Protein AF-A0A853GFH5-F1 (afdb_monomer)

Structure (mmCIF, N/CA/C/O backbone):
data_AF-A0A853GFH5-F1
#
_entry.id   AF-A0A853GFH5-F1
#
loop_
_atom_site.group_PDB
_atom_site.id
_atom_site.type_symbol
_atom_site.label_atom_id
_atom_site.label_alt_id
_atom_site.label_comp_id
_atom_site.label_asym_id
_atom_site.label_entity_id
_atom_site.label_seq_id
_atom_site.pdbx_PDB_ins_code
_atom_site.Cartn_x
_atom_site.Cartn_y
_atom_site.Cartn_z
_atom_site.occupancy
_atom_site.B_iso_or_equiv
_atom_site.auth_seq_id
_atom_site.auth_comp_id
_atom_site.auth_asym_id
_atom_site.auth_atom_id
_atom_site.pdbx_PDB_model_num
ATOM 1 N N . MET A 1 1 ? 2.259 -3.106 -53.442 1.00 49.41 1 MET A N 1
ATOM 2 C CA . MET A 1 1 ? 2.069 -2.323 -52.196 1.00 49.41 1 MET A CA 1
ATOM 3 C C . MET A 1 1 ? 0.597 -1.982 -51.933 1.00 49.41 1 MET A C 1
ATOM 5 O O . MET A 1 1 ? 0.156 -2.094 -50.799 1.00 49.41 1 MET A O 1
ATOM 9 N N . THR A 1 2 ? -0.195 -1.662 -52.960 1.00 45.91 2 THR A N 1
ATOM 10 C CA . THR A 1 2 ? -1.647 -1.387 -52.879 1.00 45.91 2 THR A CA 1
ATOM 11 C C . THR A 1 2 ? -2.514 -2.586 -52.459 1.00 45.91 2 THR A C 1
ATOM 13 O O . THR A 1 2 ? -3.518 -2.410 -51.777 1.00 45.91 2 THR A O 1
ATOM 16 N N . THR A 1 3 ? -2.104 -3.816 -52.772 1.00 51.03 3 THR A N 1
ATOM 17 C CA . THR A 1 3 ? -2.823 -5.058 -52.416 1.00 51.03 3 THR A CA 1
ATOM 18 C C . THR A 1 3 ? -2.771 -5.416 -50.923 1.00 51.03 3 THR A C 1
ATOM 20 O O . THR A 1 3 ? -3.724 -5.984 -50.387 1.00 51.03 3 THR A O 1
ATOM 23 N N . TYR A 1 4 ? -1.701 -5.034 -50.221 1.00 54.88 4 TYR A N 1
ATOM 24 C CA . TYR A 1 4 ? -1.558 -5.270 -48.778 1.00 54.88 4 TYR A CA 1
ATOM 25 C C . TYR A 1 4 ? -2.447 -4.330 -47.956 1.00 54.88 4 TYR A C 1
ATOM 27 O O . TYR A 1 4 ? -3.103 -4.768 -47.015 1.00 54.88 4 TYR A O 1
ATOM 35 N N . ILE A 1 5 ? -2.550 -3.064 -48.369 1.00 58.81 5 ILE A N 1
ATOM 36 C CA . ILE A 1 5 ? -3.407 -2.054 -47.727 1.00 58.81 5 ILE A CA 1
ATOM 37 C C . ILE A 1 5 ? -4.889 -2.439 -47.859 1.00 58.81 5 ILE A C 1
ATOM 39 O O . ILE A 1 5 ? -5.655 -2.314 -46.905 1.00 58.81 5 ILE A O 1
ATOM 43 N N . PHE A 1 6 ? -5.278 -2.990 -49.010 1.00 56.19 6 PHE A N 1
ATOM 44 C CA . PHE A 1 6 ? -6.647 -3.446 -49.258 1.00 56.19 6 PHE A CA 1
ATOM 45 C C . PHE A 1 6 ? -7.033 -4.657 -48.390 1.00 56.19 6 PHE A C 1
ATOM 47 O O . PHE A 1 6 ? -8.139 -4.719 -47.855 1.00 56.19 6 PHE A O 1
ATOM 54 N N . SER A 1 7 ? -6.093 -5.581 -48.165 1.00 57.25 7 SER A N 1
ATOM 55 C CA . SER A 1 7 ? -6.306 -6.760 -47.311 1.00 57.25 7 SER A CA 1
ATOM 56 C C . SER A 1 7 ? -6.474 -6.388 -45.831 1.00 57.25 7 SER A C 1
ATOM 58 O O . SER A 1 7 ? -7.276 -6.997 -45.124 1.00 57.25 7 SER A O 1
ATOM 60 N N . ILE A 1 8 ? -5.777 -5.344 -45.371 1.00 58.03 8 ILE A N 1
ATOM 61 C CA . ILE A 1 8 ? -5.898 -4.815 -44.004 1.00 58.03 8 ILE A CA 1
ATOM 62 C C . ILE A 1 8 ? -7.260 -4.141 -43.801 1.00 58.03 8 ILE A C 1
ATOM 64 O O . ILE A 1 8 ? -7.914 -4.382 -42.789 1.00 58.03 8 ILE A O 1
ATOM 68 N N . PHE A 1 9 ? -7.737 -3.364 -44.778 1.00 68.12 9 PHE A N 1
ATOM 69 C CA . PHE A 1 9 ? -9.064 -2.740 -44.715 1.00 68.12 9 PHE A CA 1
ATOM 70 C C . PHE A 1 9 ? -10.198 -3.771 -44.683 1.00 68.12 9 PHE A C 1
ATOM 72 O O . PHE A 1 9 ? -11.128 -3.632 -43.890 1.00 68.12 9 PHE A O 1
ATOM 79 N N . ILE A 1 10 ? -10.100 -4.836 -45.486 1.00 64.81 10 ILE A N 1
ATOM 80 C CA . ILE A 1 10 ? -11.084 -5.928 -45.495 1.00 64.81 10 ILE A CA 1
ATOM 81 C C . ILE A 1 10 ? -11.089 -6.666 -44.153 1.00 64.81 10 ILE A C 1
ATOM 83 O O . ILE A 1 10 ? -12.155 -6.968 -43.623 1.00 64.81 10 ILE A O 1
ATOM 87 N N . PHE A 1 11 ? -9.921 -6.908 -43.557 1.00 65.12 11 PHE A N 1
ATOM 88 C CA . PHE A 1 11 ? -9.848 -7.587 -42.266 1.00 65.12 11 PHE A CA 1
ATOM 89 C C . PHE A 1 11 ? -10.390 -6.728 -41.113 1.00 65.12 11 PHE A C 1
ATOM 91 O O . PHE A 1 11 ? -11.098 -7.245 -40.251 1.00 65.12 11 PHE A O 1
ATOM 98 N N . VAL A 1 12 ? -10.124 -5.416 -41.118 1.00 64.31 12 VAL A N 1
ATOM 99 C CA . VAL A 1 12 ? -10.692 -4.457 -40.150 1.00 64.31 12 VAL A CA 1
ATOM 100 C C . VAL A 1 12 ? -12.212 -4.345 -40.306 1.00 64.31 12 VAL A C 1
ATOM 102 O O . VAL A 1 12 ? -12.938 -4.252 -39.318 1.00 64.31 12 VAL A O 1
ATOM 105 N N . PHE A 1 13 ? -12.717 -4.416 -41.536 1.00 71.94 13 PHE A N 1
ATOM 106 C CA . PHE A 1 13 ? -14.152 -4.416 -41.804 1.00 71.94 13 PHE A CA 1
ATOM 107 C C . PHE A 1 13 ? -14.825 -5.714 -41.330 1.00 71.94 13 PHE A C 1
ATOM 109 O O . PHE A 1 13 ? -15.877 -5.667 -40.697 1.00 71.94 13 PHE A O 1
ATOM 116 N N . ILE A 1 14 ? -14.192 -6.871 -41.553 1.00 66.81 14 ILE A N 1
ATOM 117 C CA . ILE A 1 14 ? -14.696 -8.184 -41.119 1.00 66.81 14 ILE A CA 1
ATOM 118 C C . ILE A 1 14 ? -14.651 -8.326 -39.592 1.00 66.81 14 ILE A C 1
ATOM 120 O O . ILE A 1 14 ? -15.606 -8.838 -39.008 1.00 66.81 14 ILE A O 1
ATOM 124 N N . SER A 1 15 ? -13.595 -7.845 -38.927 1.00 59.31 15 SER A N 1
ATOM 125 C CA . SER A 1 15 ? -13.495 -7.874 -37.462 1.00 59.31 15 SER A CA 1
ATOM 126 C C . SER A 1 15 ? -14.507 -6.933 -36.799 1.00 59.31 15 SER A C 1
ATOM 128 O O . SER A 1 15 ? -15.138 -7.320 -35.815 1.00 59.31 15 SER A O 1
ATOM 130 N N . SER A 1 16 ? -14.748 -5.756 -37.390 1.00 64.69 16 SER A N 1
ATOM 131 C CA . SER A 1 16 ? -15.793 -4.808 -36.976 1.00 64.69 16 SER A CA 1
ATOM 132 C C . SER A 1 16 ? -17.215 -5.359 -37.198 1.00 64.69 16 SER A C 1
ATOM 134 O O . SER A 1 16 ? -18.081 -5.249 -36.330 1.00 64.69 16 SER A O 1
ATOM 136 N N . TRP A 1 17 ? -17.453 -6.055 -38.314 1.00 64.38 17 TRP A N 1
ATOM 137 C CA . TRP A 1 17 ? -18.742 -6.689 -38.619 1.00 64.38 17 TRP A CA 1
ATOM 138 C C . TRP A 1 17 ? -19.038 -7.905 -37.720 1.00 64.38 17 TRP A C 1
ATOM 140 O O . TRP A 1 17 ? -20.162 -8.069 -37.241 1.00 64.38 17 TRP A O 1
ATOM 150 N N . LEU A 1 18 ? -18.023 -8.721 -37.405 1.00 63.09 18 LEU A N 1
ATOM 151 C CA . LEU A 1 18 ? -18.119 -9.817 -36.429 1.00 63.09 18 LEU A CA 1
ATOM 152 C C . LEU A 1 18 ? -18.399 -9.302 -35.010 1.00 63.09 18 LEU A C 1
ATOM 154 O O . LEU A 1 18 ? -19.243 -9.869 -34.313 1.00 63.09 18 LEU A O 1
ATOM 158 N N . LEU A 1 19 ? -17.755 -8.199 -34.612 1.00 60.03 19 LEU A N 1
ATOM 159 C CA . LEU A 1 19 ? -18.039 -7.465 -33.371 1.00 60.03 19 LEU A CA 1
ATOM 160 C C . LEU A 1 19 ? -19.519 -7.064 -33.278 1.00 60.03 19 LEU A C 1
ATOM 162 O O . LEU A 1 19 ? -20.151 -7.246 -32.238 1.00 60.03 19 LEU A O 1
ATOM 166 N N . GLN A 1 20 ? -20.095 -6.584 -34.380 1.00 60.88 20 GLN A N 1
ATOM 167 C CA . GLN A 1 20 ? -21.481 -6.124 -34.433 1.00 60.88 20 GLN A CA 1
ATOM 168 C C . GLN A 1 20 ? -22.499 -7.284 -34.470 1.00 60.88 20 GLN A C 1
ATOM 170 O O . GLN A 1 20 ? -23.581 -7.175 -33.892 1.00 60.88 20 GLN A O 1
ATOM 175 N N . HIS A 1 21 ? -22.152 -8.427 -35.077 1.00 55.16 21 HIS A N 1
ATOM 176 C CA . HIS A 1 21 ? -23.036 -9.596 -35.177 1.00 55.16 21 HIS A CA 1
ATOM 177 C C . HIS A 1 21 ? -23.108 -10.426 -33.879 1.00 55.16 21 HIS A C 1
ATOM 179 O O . HIS A 1 21 ? -24.174 -10.943 -33.532 1.00 55.16 21 HIS A O 1
ATOM 185 N N . TYR A 1 22 ? -22.017 -10.512 -33.106 1.00 51.94 22 TYR A N 1
ATOM 186 C CA . TYR A 1 22 ? -22.012 -11.240 -31.827 1.00 51.94 22 TYR A CA 1
ATOM 187 C C . TYR A 1 22 ? -22.690 -10.474 -30.677 1.00 51.94 22 TYR A C 1
ATOM 189 O O . TYR A 1 22 ? -23.244 -11.103 -29.771 1.00 51.94 22 TYR A O 1
ATOM 197 N N . LEU A 1 23 ? -22.769 -9.139 -30.754 1.00 53.50 23 LEU A N 1
ATOM 198 C CA . LEU A 1 23 ? -23.562 -8.320 -29.825 1.00 53.50 23 LEU A CA 1
ATOM 199 C C . LEU A 1 23 ? -25.083 -8.566 -29.961 1.00 53.50 23 LEU A C 1
ATOM 201 O O . LEU A 1 23 ? -25.821 -8.400 -28.991 1.00 53.50 23 LEU A O 1
ATOM 205 N N . GLY A 1 24 ? -25.561 -9.040 -31.120 1.00 50.03 24 GLY A N 1
ATOM 206 C CA . GLY A 1 24 ? -26.990 -9.270 -31.384 1.00 50.03 24 GLY A CA 1
ATOM 207 C C . GLY A 1 24 ? -27.584 -10.557 -30.791 1.00 50.03 24 GLY A C 1
ATOM 208 O O . GLY A 1 24 ? -28.793 -10.621 -30.557 1.00 50.03 24 GLY A O 1
ATOM 209 N N . LYS A 1 25 ? -26.770 -11.587 -30.509 1.00 47.25 25 LYS A N 1
ATOM 210 C CA . LYS A 1 25 ? -27.259 -12.872 -29.958 1.00 47.25 25 LYS A CA 1
ATOM 211 C C . LYS A 1 25 ? -27.268 -12.940 -28.427 1.00 47.25 25 LYS A C 1
ATOM 213 O O . LYS A 1 25 ? -28.073 -13.686 -27.879 1.00 47.25 25 LYS A O 1
ATOM 218 N N . SER A 1 26 ? -26.471 -12.119 -27.737 1.00 40.53 26 SER A N 1
ATOM 219 C CA . SER A 1 26 ? -26.432 -12.088 -26.261 1.00 40.53 26 SER A CA 1
ATOM 220 C C . SER A 1 26 ? -27.583 -11.289 -25.620 1.00 40.53 26 SER A C 1
ATOM 222 O O . SER A 1 26 ? -27.834 -11.396 -24.424 1.00 40.53 26 SER A O 1
ATOM 224 N N . TYR A 1 27 ? -28.342 -10.522 -26.412 1.00 44.03 27 TYR A N 1
ATOM 225 C CA . TYR A 1 27 ? -29.423 -9.667 -25.904 1.00 44.03 27 TYR A CA 1
ATOM 226 C C . TYR A 1 27 ? -30.721 -10.437 -25.580 1.00 44.03 27 TYR A C 1
ATOM 228 O O . TYR A 1 27 ? -31.463 -10.055 -24.679 1.00 44.03 27 TYR A O 1
ATOM 236 N N . ARG A 1 28 ? -30.999 -11.564 -26.259 1.00 44.44 28 ARG A N 1
ATOM 237 C CA . ARG A 1 28 ? -32.278 -12.298 -26.102 1.00 44.44 28 ARG A CA 1
ATOM 238 C C . ARG A 1 28 ? -32.307 -13.306 -24.949 1.00 44.44 28 ARG A C 1
ATOM 240 O O . ARG A 1 28 ? -33.390 -13.677 -24.515 1.00 44.44 28 ARG A O 1
ATOM 247 N N . GLN A 1 29 ? -31.154 -13.718 -24.418 1.00 48.41 29 GLN A N 1
ATOM 248 C CA . GLN A 1 29 ? -31.082 -14.605 -23.242 1.00 48.41 29 GLN A CA 1
ATOM 249 C C . GLN A 1 29 ? -31.004 -13.843 -21.904 1.00 48.41 29 GLN A C 1
ATOM 251 O O . GLN A 1 29 ? -31.252 -14.430 -20.853 1.00 48.41 29 GLN A O 1
ATOM 256 N N . TYR A 1 30 ? -30.732 -12.532 -21.931 1.00 45.06 30 TYR A N 1
ATOM 257 C CA . TYR A 1 30 ? -30.667 -11.679 -20.737 1.00 45.06 30 TYR A CA 1
ATOM 258 C C . TYR A 1 30 ? -32.059 -11.328 -20.176 1.00 45.06 30 TYR A C 1
ATOM 260 O O . TYR A 1 30 ? -32.247 -11.261 -18.963 1.00 45.06 30 TYR A O 1
ATOM 268 N N . GLN A 1 31 ? -33.069 -11.190 -21.043 1.00 45.25 31 GLN A N 1
ATOM 269 C CA . GLN A 1 31 ? -34.418 -10.766 -20.641 1.00 45.25 31 GLN A CA 1
ATOM 270 C C . GLN A 1 31 ? -35.188 -11.791 -19.786 1.00 45.25 31 GLN A C 1
ATOM 272 O O . GLN A 1 31 ? -36.129 -11.409 -19.101 1.00 45.25 31 GLN A O 1
ATOM 277 N N . GLN A 1 32 ? -34.798 -13.071 -19.789 1.00 44.78 32 GLN A N 1
ATOM 278 C CA . GLN A 1 32 ? -35.530 -14.130 -19.073 1.00 44.78 32 GLN A CA 1
ATOM 279 C C . GLN A 1 32 ? -34.927 -14.510 -17.709 1.00 44.78 32 GLN A C 1
ATOM 281 O O . GLN A 1 32 ? -35.594 -15.174 -16.923 1.00 44.78 32 GLN A O 1
ATOM 286 N N . ARG A 1 33 ? -33.696 -14.079 -17.390 1.00 43.09 33 ARG A N 1
ATOM 287 C CA . ARG A 1 33 ? -33.044 -14.350 -16.086 1.00 43.09 33 ARG A CA 1
ATOM 288 C C . ARG A 1 33 ? -32.992 -13.144 -15.144 1.00 43.09 33 ARG A C 1
ATOM 290 O O . ARG A 1 33 ? -32.726 -13.314 -13.960 1.00 43.09 33 ARG A O 1
ATOM 297 N N . PHE A 1 34 ? -33.262 -11.939 -15.645 1.00 43.81 34 PHE A N 1
ATOM 298 C CA . PHE A 1 34 ? -33.155 -10.699 -14.870 1.00 43.81 34 PHE A CA 1
ATOM 299 C C . PHE A 1 34 ? -34.364 -10.431 -13.948 1.00 43.81 34 PHE A C 1
ATOM 301 O O . PHE A 1 34 ? -34.276 -9.621 -13.031 1.00 43.81 34 PHE A O 1
ATOM 308 N N . THR A 1 35 ? -35.486 -11.136 -14.128 1.00 49.53 35 THR A N 1
ATOM 309 C CA . THR A 1 35 ? -36.764 -10.830 -13.452 1.00 49.53 35 THR A CA 1
ATOM 310 C C . THR A 1 35 ? -37.024 -11.565 -12.132 1.00 49.53 35 THR A C 1
ATOM 312 O O . THR A 1 35 ? -38.126 -11.456 -11.603 1.00 49.53 35 THR A O 1
ATOM 315 N N . GLN A 1 36 ? -36.050 -12.282 -11.556 1.00 44.59 36 GLN A N 1
ATOM 316 C CA . GLN A 1 36 ? -36.228 -12.937 -10.241 1.00 44.59 36 GLN A CA 1
ATOM 317 C C . GLN A 1 36 ? -35.083 -12.736 -9.230 1.00 44.59 36 GLN A C 1
ATOM 319 O O . GLN A 1 36 ? -35.206 -13.184 -8.096 1.00 44.59 36 GLN A O 1
ATOM 324 N N . ALA A 1 37 ? -34.010 -12.012 -9.574 1.00 44.78 37 ALA A N 1
ATOM 325 C CA . ALA A 1 37 ? -32.876 -11.767 -8.663 1.00 44.78 37 ALA A CA 1
ATOM 326 C C . ALA A 1 37 ? -32.622 -10.275 -8.344 1.00 44.78 37 ALA A C 1
ATOM 328 O O . ALA A 1 37 ? -31.632 -9.937 -7.700 1.00 44.78 37 ALA A O 1
ATOM 329 N N . ALA A 1 38 ? -33.498 -9.371 -8.794 1.00 44.22 38 ALA A N 1
ATOM 330 C CA . ALA A 1 38 ? -33.237 -7.929 -8.844 1.00 44.22 38 ALA A CA 1
ATOM 331 C C . ALA A 1 38 ? -33.911 -7.093 -7.732 1.00 44.22 38 ALA A C 1
ATOM 333 O O . ALA A 1 38 ? -34.312 -5.963 -7.999 1.00 44.22 38 ALA A O 1
ATOM 334 N N . THR A 1 39 ? -34.052 -7.596 -6.497 1.00 46.91 39 THR A N 1
ATOM 335 C CA . THR A 1 39 ? -34.773 -6.838 -5.445 1.00 46.91 39 THR A CA 1
ATOM 336 C C . THR A 1 39 ? -34.128 -6.703 -4.064 1.00 46.91 39 THR A C 1
ATOM 338 O O . THR A 1 39 ? -34.782 -6.132 -3.198 1.00 46.91 39 THR A O 1
ATOM 341 N N . SER A 1 40 ? -32.867 -7.087 -3.803 1.00 44.62 40 SER A N 1
ATOM 342 C CA . SER A 1 40 ? -32.340 -6.845 -2.436 1.00 44.62 40 SER A CA 1
ATOM 343 C C . SER A 1 40 ? -30.882 -6.443 -2.221 1.00 44.62 40 SER A C 1
ATOM 345 O O . SER A 1 40 ? -30.571 -6.074 -1.095 1.00 44.62 40 SER A O 1
ATOM 347 N N . HIS A 1 41 ? -29.996 -6.372 -3.222 1.00 43.31 41 HIS A N 1
ATOM 348 C CA . HIS A 1 41 ? -28.617 -5.896 -2.979 1.00 43.31 41 HIS A CA 1
ATOM 349 C C . HIS A 1 41 ? -28.012 -5.105 -4.151 1.00 43.31 41 HIS A C 1
ATOM 351 O O . HIS A 1 41 ? -26.978 -5.461 -4.705 1.00 43.31 41 HIS A O 1
ATOM 357 N N . LEU A 1 42 ? -28.650 -3.991 -4.519 1.00 48.66 42 LEU A N 1
ATOM 358 C CA . LEU A 1 42 ? -28.166 -3.053 -5.544 1.00 48.66 42 LEU A CA 1
ATOM 359 C C . LEU A 1 42 ? -27.603 -1.770 -4.923 1.00 48.66 42 LEU A C 1
ATOM 361 O O . LEU A 1 42 ? -28.086 -0.668 -5.167 1.00 48.66 42 LEU A O 1
ATOM 365 N N . GLY A 1 43 ? -26.568 -1.906 -4.099 1.00 47.81 43 GLY A N 1
ATOM 366 C CA . GLY A 1 43 ? -26.016 -0.738 -3.425 1.00 47.81 43 GLY A CA 1
ATOM 367 C C . GLY A 1 43 ? -24.658 -0.939 -2.790 1.00 47.81 43 GLY A C 1
ATO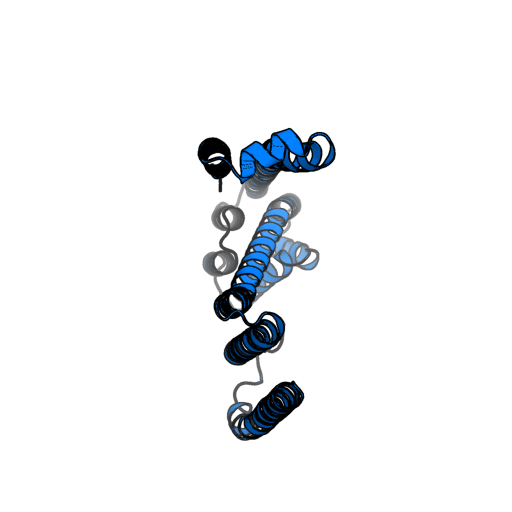M 368 O O . GLY A 1 43 ? -24.507 -0.522 -1.654 1.00 47.81 43 GLY A O 1
ATOM 369 N N . GLU A 1 44 ? -23.703 -1.573 -3.481 1.00 43.38 44 GLU A N 1
ATOM 370 C CA . GLU A 1 44 ? -22.267 -1.376 -3.231 1.00 43.38 44 GLU A CA 1
ATOM 371 C C . GLU A 1 44 ? -21.396 -2.121 -4.256 1.00 43.38 44 GLU A C 1
ATOM 37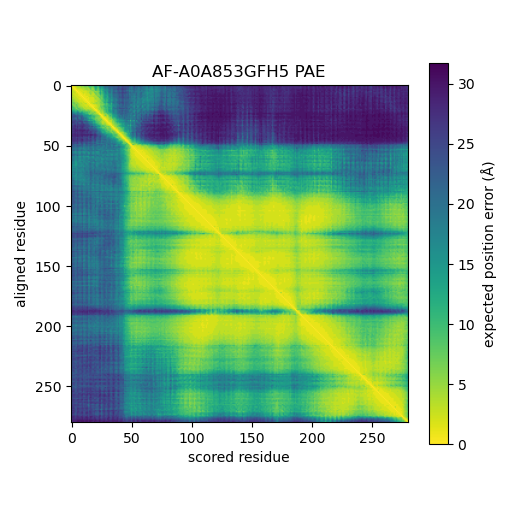3 O O . GLU A 1 44 ? -21.537 -3.321 -4.446 1.00 43.38 44 GLU A O 1
ATOM 378 N N . PHE A 1 45 ? -20.470 -1.381 -4.876 1.00 44.53 45 PHE A N 1
ATOM 379 C CA . PHE A 1 45 ? -19.452 -1.797 -5.859 1.00 44.53 45 PHE A CA 1
ATOM 380 C C . PHE A 1 45 ? -19.856 -1.920 -7.343 1.00 44.53 45 PHE A C 1
ATOM 382 O O . PHE A 1 45 ? -20.081 -2.987 -7.898 1.00 44.53 45 PHE A O 1
ATOM 389 N N . PHE A 1 46 ? -19.848 -0.749 -7.994 1.00 46.72 46 PHE A N 1
ATOM 390 C CA . PHE A 1 46 ? -19.032 -0.393 -9.170 1.00 46.72 46 PHE A CA 1
ATOM 391 C C . PHE A 1 46 ? -18.402 -1.546 -9.992 1.00 46.72 46 PHE A C 1
ATOM 393 O O . PHE A 1 46 ? -17.483 -2.211 -9.523 1.00 46.72 46 PHE A O 1
ATOM 400 N N . LEU A 1 47 ? -18.798 -1.606 -11.276 1.00 39.31 47 LEU A N 1
ATOM 401 C CA . LEU A 1 47 ? -18.396 -2.512 -12.373 1.00 39.31 47 LEU A CA 1
ATOM 402 C C . LEU A 1 47 ? -19.117 -3.873 -12.420 1.00 39.31 47 LEU A C 1
ATOM 404 O O . LEU A 1 47 ? -18.511 -4.922 -12.237 1.00 39.31 47 LEU A O 1
ATOM 408 N N . PHE A 1 48 ? -20.376 -3.865 -12.874 1.00 45.28 48 PHE A N 1
ATOM 409 C CA . PHE A 1 48 ? -20.991 -5.012 -13.565 1.00 45.28 48 PHE A CA 1
ATOM 410 C C . PHE A 1 48 ? -20.383 -5.224 -14.967 1.00 45.28 48 PHE A C 1
ATOM 412 O O . PHE A 1 48 ? -21.105 -5.427 -15.941 1.00 45.28 48 PHE A O 1
ATOM 419 N N . LEU A 1 49 ? -19.060 -5.138 -15.111 1.00 47.28 49 LEU A N 1
ATOM 420 C CA . LEU A 1 49 ? -18.431 -5.738 -16.278 1.00 47.28 49 LEU A CA 1
ATOM 421 C C . LEU A 1 49 ? -18.236 -7.201 -15.920 1.00 47.28 49 LEU A C 1
ATOM 423 O O . LEU A 1 49 ? -17.345 -7.545 -15.145 1.00 47.28 49 LEU A O 1
ATOM 427 N N . ASP A 1 50 ? -19.131 -8.031 -16.443 1.00 54.09 50 ASP A N 1
ATOM 428 C CA . ASP A 1 50 ? -19.044 -9.482 -16.375 1.00 54.09 50 ASP A CA 1
ATOM 429 C C . ASP A 1 50 ? -17.572 -9.891 -16.616 1.00 54.09 50 ASP A C 1
ATOM 431 O O . ASP A 1 50 ? -16.990 -9.454 -17.618 1.00 54.09 50 ASP A O 1
ATOM 435 N N . PRO A 1 51 ? -16.905 -10.645 -15.721 1.00 56.75 51 PRO A N 1
ATOM 436 C CA . PRO A 1 51 ? -15.497 -11.018 -15.889 1.00 56.75 51 PRO A CA 1
ATOM 437 C C . PRO A 1 51 ? -15.210 -11.640 -17.262 1.00 56.75 51 PRO A C 1
ATOM 439 O O . PRO A 1 51 ? -14.123 -11.464 -17.815 1.00 56.75 51 PRO A O 1
ATOM 442 N N . ALA A 1 52 ? -16.220 -12.292 -17.847 1.00 62.06 52 ALA A N 1
ATOM 443 C CA . ALA A 1 52 ? -16.208 -12.781 -19.217 1.00 62.06 52 ALA A CA 1
ATOM 444 C C . ALA A 1 52 ? -16.091 -11.656 -20.266 1.00 62.06 52 ALA A C 1
ATOM 446 O O . ALA A 1 52 ? -15.305 -11.785 -21.198 1.00 62.06 52 ALA A O 1
ATOM 447 N N . GLN A 1 53 ? -16.808 -10.537 -20.112 1.00 66.94 53 GLN A N 1
ATOM 448 C CA . GLN A 1 53 ? -16.734 -9.377 -21.012 1.00 66.94 53 GLN A CA 1
ATOM 449 C C . GLN A 1 53 ? -15.382 -8.664 -20.924 1.00 66.94 53 GLN A C 1
ATOM 451 O O . GLN A 1 53 ? -14.829 -8.287 -21.954 1.00 66.94 53 GLN A O 1
ATOM 456 N N . LEU A 1 54 ? -14.809 -8.527 -19.722 1.00 67.81 54 LEU A N 1
ATOM 457 C CA . LEU A 1 54 ? -13.458 -7.974 -19.549 1.00 67.81 54 LEU A CA 1
ATOM 458 C C . LEU A 1 54 ? -12.390 -8.871 -20.170 1.00 67.81 54 LEU A C 1
ATOM 460 O O . LEU A 1 54 ? -11.458 -8.378 -20.807 1.00 67.81 54 LEU A O 1
ATOM 464 N N . TRP A 1 55 ? -12.527 -10.186 -20.004 1.00 68.50 55 TRP A N 1
ATOM 465 C CA . TRP A 1 55 ? -11.612 -11.146 -20.608 1.00 68.50 55 TRP A CA 1
ATOM 466 C C . TRP A 1 55 ? -11.707 -11.120 -22.135 1.00 68.50 55 TRP A C 1
ATOM 468 O O . TRP A 1 55 ? -10.685 -11.041 -22.812 1.00 68.50 55 TRP A O 1
ATOM 478 N N . LEU A 1 56 ? -12.924 -11.089 -22.679 1.00 74.75 56 LEU A N 1
ATOM 479 C CA . LEU A 1 56 ? -13.167 -11.055 -24.119 1.00 74.75 56 LEU A CA 1
ATOM 480 C C . LEU A 1 56 ? -12.687 -9.732 -24.739 1.00 74.75 56 LEU A C 1
ATOM 482 O O . LEU A 1 56 ? -12.016 -9.751 -25.769 1.00 74.75 56 LEU A O 1
ATOM 486 N N . ALA A 1 57 ? -12.915 -8.596 -24.073 1.00 74.56 57 ALA A N 1
ATOM 487 C CA . ALA A 1 57 ? -12.360 -7.304 -24.475 1.00 74.56 57 ALA A CA 1
ATOM 488 C C . ALA A 1 57 ? -10.821 -7.300 -24.461 1.00 74.56 57 ALA A C 1
ATOM 490 O O . ALA A 1 57 ? -10.200 -6.776 -25.384 1.00 74.56 57 ALA A O 1
ATOM 491 N N . ASN A 1 58 ? -10.195 -7.926 -23.459 1.00 75.44 58 ASN A N 1
ATOM 492 C CA . ASN A 1 58 ? -8.739 -8.040 -23.374 1.00 75.44 58 ASN A CA 1
ATOM 493 C C . ASN A 1 58 ? -8.154 -8.930 -24.484 1.00 75.44 58 ASN A C 1
ATOM 495 O O . ASN A 1 58 ? -7.132 -8.593 -25.078 1.00 75.44 58 ASN A O 1
ATOM 499 N N . VAL A 1 59 ? -8.817 -10.047 -24.801 1.00 80.00 59 VAL A N 1
ATOM 500 C CA . VAL A 1 59 ? -8.422 -10.929 -25.910 1.00 80.00 59 VAL A CA 1
ATOM 501 C C . VAL A 1 59 ? -8.547 -10.201 -27.247 1.00 80.00 59 VAL A C 1
ATOM 503 O O . VAL A 1 59 ? -7.609 -10.234 -28.042 1.00 80.00 59 VAL A O 1
ATOM 506 N N . LEU A 1 60 ? -9.651 -9.485 -27.477 1.00 80.06 60 LEU A N 1
ATOM 507 C CA . LEU A 1 60 ? -9.835 -8.683 -28.686 1.00 80.06 60 LEU A CA 1
ATOM 508 C C . LEU A 1 60 ? -8.771 -7.586 -28.808 1.00 80.06 60 LEU A C 1
ATOM 510 O O . LEU A 1 60 ? -8.165 -7.440 -29.869 1.00 80.06 60 LEU A O 1
ATOM 514 N N . ALA A 1 61 ? -8.482 -6.863 -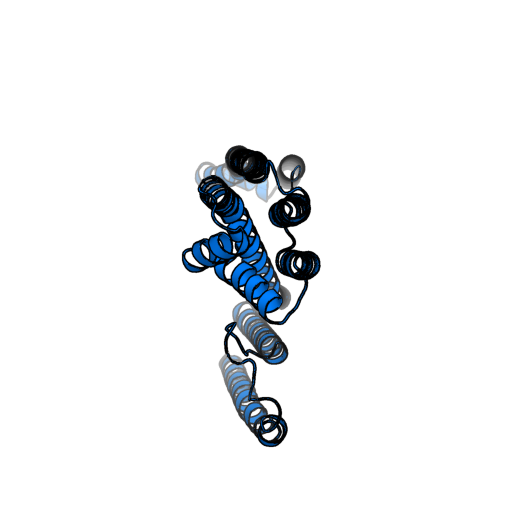27.725 1.00 77.00 61 ALA A N 1
ATOM 515 C CA . ALA A 1 61 ? -7.418 -5.861 -27.694 1.00 77.00 61 ALA A CA 1
ATOM 516 C C . ALA A 1 61 ? -6.042 -6.474 -28.009 1.00 77.00 61 ALA A C 1
ATOM 518 O O . ALA A 1 61 ? -5.293 -5.922 -28.815 1.00 77.00 61 ALA A O 1
ATOM 519 N N . GLY A 1 62 ? -5.738 -7.647 -27.441 1.00 80.12 62 GLY A N 1
ATOM 520 C CA . GLY A 1 62 ? -4.515 -8.399 -27.720 1.00 80.12 62 GLY A CA 1
ATOM 521 C C . GLY A 1 62 ? -4.387 -8.784 -29.194 1.00 80.12 62 GLY A C 1
ATOM 522 O O . GLY A 1 62 ? -3.366 -8.490 -29.809 1.00 80.12 62 GLY A O 1
ATOM 523 N N . VAL A 1 63 ? -5.434 -9.362 -29.792 1.00 82.50 63 VAL A N 1
ATOM 524 C CA . VAL A 1 63 ? -5.455 -9.734 -31.222 1.00 82.50 63 VAL A CA 1
ATOM 525 C C . VAL A 1 63 ? -5.285 -8.506 -32.118 1.00 82.50 63 VAL A C 1
ATOM 527 O O . VAL A 1 63 ? -4.530 -8.549 -33.090 1.00 82.50 63 VAL A O 1
ATOM 530 N N . THR A 1 64 ? -5.935 -7.395 -31.768 1.00 78.56 64 THR A N 1
ATOM 531 C CA . THR A 1 64 ? -5.844 -6.142 -32.530 1.00 78.56 64 THR A CA 1
ATOM 532 C C . THR A 1 64 ? -4.416 -5.599 -32.503 1.00 78.56 64 THR A C 1
ATOM 534 O O . THR A 1 64 ? -3.881 -5.210 -33.538 1.00 78.56 64 THR A O 1
ATOM 537 N N . ILE A 1 65 ? -3.760 -5.638 -31.341 1.00 79.50 65 ILE A N 1
ATOM 538 C CA . ILE A 1 65 ? -2.381 -5.170 -31.178 1.00 79.50 65 ILE A CA 1
ATOM 539 C C . ILE A 1 65 ? -1.389 -6.083 -31.897 1.00 79.50 65 ILE A C 1
ATOM 541 O O . ILE A 1 65 ? -0.529 -5.572 -32.606 1.00 79.50 65 ILE A O 1
ATOM 545 N N . VAL A 1 66 ? -1.546 -7.409 -31.821 1.00 81.25 66 VAL A N 1
ATOM 546 C CA . VAL A 1 66 ? -0.732 -8.350 -32.615 1.00 81.25 66 VAL A CA 1
ATOM 547 C C . VAL A 1 66 ? -0.848 -8.022 -34.101 1.00 81.25 66 VAL A C 1
ATOM 549 O O . VAL A 1 66 ? 0.162 -7.916 -34.792 1.00 81.25 66 VAL A O 1
ATOM 552 N N . MET A 1 67 ? -2.069 -7.816 -34.594 1.00 78.44 67 MET A N 1
ATOM 553 C CA . MET A 1 67 ? -2.294 -7.546 -36.007 1.00 78.44 67 MET A CA 1
ATOM 554 C C . MET A 1 67 ? -1.685 -6.214 -36.454 1.00 78.44 67 MET A C 1
ATOM 556 O O . MET A 1 67 ? -0.990 -6.172 -37.467 1.00 78.44 67 MET A O 1
ATOM 560 N N . VAL A 1 68 ? -1.899 -5.140 -35.691 1.00 79.88 68 VAL A N 1
ATOM 561 C CA . VAL A 1 68 ? -1.322 -3.821 -35.985 1.00 79.88 68 VAL A CA 1
ATOM 562 C C . VAL A 1 68 ? 0.204 -3.891 -35.939 1.00 79.88 68 VAL A C 1
ATOM 564 O O . VAL A 1 68 ? 0.870 -3.479 -36.885 1.00 79.88 68 VAL A O 1
ATOM 567 N N . THR A 1 69 ? 0.786 -4.469 -34.888 1.00 78.50 69 THR A N 1
ATOM 568 C CA . THR A 1 69 ? 2.243 -4.584 -34.766 1.00 78.50 69 THR A CA 1
ATOM 569 C C . THR A 1 69 ? 2.839 -5.446 -35.876 1.00 78.50 69 THR A C 1
ATOM 571 O O . THR A 1 69 ? 3.899 -5.101 -36.394 1.00 78.50 69 THR A O 1
ATOM 574 N N . TRP A 1 70 ? 2.173 -6.524 -36.299 1.00 80.38 70 TRP A N 1
ATOM 575 C CA . TRP A 1 70 ? 2.637 -7.354 -37.412 1.00 80.38 70 TRP A CA 1
ATOM 576 C C . TRP A 1 70 ? 2.634 -6.591 -38.741 1.00 80.38 70 TRP A C 1
ATOM 578 O O . TRP A 1 70 ? 3.629 -6.628 -39.461 1.00 80.38 70 TRP A O 1
ATOM 588 N N . VAL A 1 71 ? 1.568 -5.837 -39.025 1.00 81.81 71 VAL A N 1
ATOM 589 C CA . VAL A 1 71 ? 1.438 -5.023 -40.245 1.00 81.81 71 VAL A CA 1
ATOM 590 C C . VAL A 1 71 ? 2.517 -3.940 -40.338 1.00 81.81 71 VAL A C 1
ATOM 592 O O . VAL A 1 71 ? 3.049 -3.709 -41.421 1.00 81.81 71 VAL A O 1
ATOM 595 N N . PHE A 1 72 ? 2.857 -3.284 -39.225 1.00 76.88 72 PHE A N 1
ATOM 596 C CA . PHE A 1 72 ? 3.846 -2.200 -39.218 1.00 76.88 72 PHE A CA 1
ATOM 597 C C . PHE A 1 72 ? 5.299 -2.685 -39.114 1.00 76.88 72 PHE A C 1
ATOM 599 O O . PHE A 1 72 ? 6.179 -2.086 -39.724 1.00 76.88 72 PHE A O 1
ATOM 606 N N . SER A 1 73 ? 5.570 -3.741 -38.339 1.00 78.81 73 SER A N 1
ATOM 607 C CA . SER A 1 73 ? 6.944 -4.218 -38.102 1.00 78.81 73 SER A CA 1
ATOM 608 C C . SER A 1 73 ? 7.405 -5.300 -39.079 1.00 78.81 73 SER A C 1
ATOM 610 O O . SER A 1 73 ? 8.607 -5.494 -39.232 1.00 78.81 73 SER A O 1
ATOM 612 N N . GLY A 1 74 ? 6.482 -6.052 -39.694 1.00 77.25 74 GLY A N 1
ATOM 613 C CA . GLY A 1 74 ? 6.786 -7.228 -40.523 1.00 77.25 74 GLY A CA 1
ATOM 614 C C . GLY A 1 74 ? 7.369 -8.425 -39.754 1.00 77.25 74 GLY A C 1
ATOM 615 O O . GLY A 1 74 ? 7.568 -9.493 -40.329 1.00 77.25 74 GLY A O 1
ATOM 616 N N . LEU A 1 75 ? 7.621 -8.280 -38.449 1.00 79.31 75 LEU A N 1
ATOM 617 C CA . LEU A 1 75 ? 8.301 -9.260 -37.608 1.00 79.31 75 LEU A CA 1
ATOM 618 C C . LEU A 1 75 ? 7.295 -9.928 -36.666 1.00 79.31 75 LEU A C 1
ATOM 620 O O . LEU A 1 75 ? 6.848 -9.344 -35.678 1.00 79.31 75 LEU A O 1
ATOM 624 N N . LEU A 1 76 ? 6.959 -11.189 -36.953 1.00 77.44 76 LEU A N 1
ATOM 625 C CA . LEU A 1 76 ? 5.955 -11.950 -36.195 1.00 77.44 76 LEU A CA 1
ATOM 626 C C . LEU A 1 76 ? 6.292 -12.057 -34.696 1.00 77.44 76 LEU A C 1
ATOM 628 O O . LEU A 1 76 ? 5.400 -11.998 -33.854 1.00 77.44 76 LEU A O 1
ATOM 632 N N . TRP A 1 77 ? 7.575 -12.162 -34.345 1.00 75.88 77 TRP A N 1
ATOM 633 C CA . TRP A 1 77 ? 8.009 -12.276 -32.951 1.00 75.88 77 TRP A CA 1
ATOM 634 C C . TRP A 1 77 ? 7.764 -10.988 -32.142 1.00 75.88 77 TRP A C 1
ATOM 636 O O . TRP A 1 77 ? 7.353 -11.075 -30.986 1.00 75.88 77 TRP A O 1
ATOM 646 N N . VAL A 1 78 ? 7.918 -9.800 -32.745 1.00 76.50 78 VAL A N 1
ATOM 647 C CA . VAL A 1 78 ? 7.624 -8.506 -32.092 1.00 76.50 78 VAL A CA 1
ATOM 648 C C . VAL A 1 78 ? 6.126 -8.380 -31.815 1.00 76.50 78 VAL A C 1
ATOM 650 O O . VAL A 1 78 ? 5.719 -7.993 -30.720 1.00 76.50 78 VAL A O 1
ATOM 653 N N . ALA A 1 79 ? 5.300 -8.767 -32.791 1.00 78.44 79 ALA A N 1
ATOM 654 C CA . ALA A 1 79 ? 3.847 -8.762 -32.668 1.00 78.44 79 ALA A CA 1
ATOM 655 C C . ALA A 1 79 ? 3.349 -9.703 -31.561 1.00 78.44 79 ALA A C 1
ATOM 657 O O . ALA A 1 79 ? 2.503 -9.318 -30.755 1.00 78.44 79 ALA A O 1
ATOM 658 N N . MET A 1 80 ? 3.922 -10.907 -31.469 1.00 78.88 80 MET A N 1
ATOM 659 C CA . MET A 1 80 ? 3.602 -11.873 -30.414 1.00 78.88 80 MET A CA 1
ATOM 660 C C . MET A 1 80 ? 3.952 -11.345 -29.018 1.00 78.88 80 MET A C 1
ATOM 662 O O . MET A 1 80 ? 3.136 -11.450 -28.103 1.00 78.88 80 MET A O 1
ATOM 666 N N . ILE A 1 81 ? 5.127 -10.726 -28.849 1.00 82.00 81 ILE A N 1
ATOM 667 C CA . ILE A 1 81 ? 5.530 -10.121 -27.570 1.00 82.00 81 ILE A CA 1
ATOM 668 C C . ILE A 1 81 ? 4.561 -8.998 -27.175 1.00 82.00 81 ILE A C 1
ATOM 670 O O . ILE A 1 81 ? 4.103 -8.958 -26.032 1.00 82.00 81 ILE A O 1
ATOM 674 N N . ALA A 1 82 ? 4.200 -8.121 -28.117 1.00 77.75 82 ALA A N 1
ATOM 675 C CA . ALA A 1 82 ? 3.252 -7.037 -27.873 1.00 77.75 82 ALA A CA 1
ATOM 676 C C . ALA A 1 82 ? 1.867 -7.562 -27.444 1.00 77.75 82 ALA A C 1
ATOM 678 O O . ALA A 1 82 ? 1.304 -7.081 -26.461 1.00 77.75 82 ALA A O 1
ATOM 679 N N . GLY A 1 83 ? 1.349 -8.597 -28.113 1.00 77.62 83 GLY A N 1
ATOM 680 C CA . GLY A 1 83 ? 0.078 -9.235 -27.751 1.00 77.62 83 GLY A CA 1
ATOM 681 C C . GLY A 1 83 ? 0.075 -9.865 -26.358 1.00 77.62 83 GLY A C 1
ATOM 682 O O . GLY A 1 83 ? -0.872 -9.685 -25.591 1.00 77.62 83 GLY A O 1
ATOM 683 N N . ILE A 1 84 ? 1.155 -10.566 -26.000 1.00 82.06 84 ILE A N 1
ATOM 684 C CA . ILE A 1 84 ? 1.311 -11.178 -24.672 1.00 82.06 84 ILE A CA 1
ATOM 685 C C . ILE A 1 84 ? 1.342 -10.102 -23.579 1.00 82.06 84 ILE A C 1
ATOM 687 O O . ILE A 1 84 ? 0.687 -10.253 -22.546 1.00 82.06 84 ILE A O 1
ATOM 691 N N . LEU A 1 85 ? 2.051 -8.991 -23.803 1.00 80.44 85 LEU A N 1
ATOM 692 C CA . LEU A 1 85 ? 2.103 -7.877 -22.851 1.00 80.44 85 LEU A CA 1
ATOM 693 C C . LEU A 1 85 ? 0.713 -7.286 -22.586 1.00 80.44 85 LEU A C 1
ATOM 695 O O . LEU A 1 85 ? 0.359 -7.040 -21.430 1.00 80.44 85 LEU A O 1
ATOM 699 N N . VAL A 1 86 ? -0.102 -7.119 -23.628 1.00 77.31 86 VAL A N 1
ATOM 700 C CA . VAL A 1 86 ? -1.484 -6.630 -23.502 1.00 77.31 86 VAL A CA 1
ATOM 701 C C . VAL A 1 86 ? -2.321 -7.589 -22.668 1.00 77.31 86 VAL A C 1
ATOM 703 O O . VAL A 1 86 ? -2.973 -7.157 -21.723 1.00 77.31 86 VAL A O 1
ATOM 706 N N . LEU A 1 87 ? -2.228 -8.895 -22.927 1.00 75.81 87 LEU A N 1
ATOM 707 C CA . LEU A 1 87 ? -2.989 -9.902 -22.186 1.00 75.81 87 LEU A CA 1
ATOM 708 C C . LEU A 1 87 ? -2.647 -9.933 -20.687 1.00 75.81 87 LEU A C 1
ATOM 710 O O . LEU A 1 87 ? -3.540 -10.136 -19.860 1.00 75.81 87 LEU A O 1
ATOM 714 N N . ILE A 1 88 ? -1.380 -9.703 -20.327 1.00 78.81 88 ILE A N 1
ATOM 715 C CA . ILE A 1 88 ? -0.899 -9.699 -18.933 1.00 78.81 88 ILE A CA 1
ATOM 716 C C . ILE A 1 88 ? -1.238 -8.381 -18.210 1.00 78.81 88 ILE A C 1
ATOM 718 O O . ILE A 1 88 ? -1.388 -8.360 -16.981 1.00 78.81 88 ILE A O 1
ATOM 722 N N . THR A 1 89 ? -1.400 -7.280 -18.950 1.00 77.31 89 THR A N 1
ATOM 723 C CA . THR A 1 89 ? -1.571 -5.928 -18.391 1.00 77.31 89 THR A CA 1
ATOM 724 C C . THR A 1 89 ? -2.735 -5.821 -17.390 1.00 77.31 89 THR A C 1
ATOM 726 O O . THR A 1 89 ? -2.496 -5.343 -16.275 1.00 77.31 89 THR A O 1
ATOM 729 N N . PRO A 1 90 ? -3.962 -6.308 -17.664 1.00 72.69 90 PRO A N 1
ATOM 730 C CA . PRO A 1 90 ? -5.075 -6.183 -16.721 1.00 72.69 90 PRO A CA 1
ATOM 731 C C . PRO A 1 90 ? -4.827 -6.912 -15.404 1.00 72.69 90 PRO A C 1
ATOM 733 O O . PRO A 1 90 ? -5.141 -6.387 -14.337 1.00 72.69 90 PRO A O 1
ATOM 736 N N . GLN A 1 91 ? -4.211 -8.096 -15.450 1.00 75.12 91 GLN A N 1
ATOM 737 C CA . GLN A 1 91 ? -3.910 -8.867 -14.244 1.00 75.12 91 GLN A CA 1
ATOM 738 C C . GLN A 1 91 ? -2.924 -8.115 -13.344 1.00 75.12 91 GLN A C 1
ATOM 740 O O . GLN A 1 91 ? -3.100 -8.061 -12.124 1.00 75.12 91 GLN A O 1
ATOM 745 N N . TYR A 1 92 ? -1.902 -7.499 -13.943 1.00 73.62 92 TYR A N 1
ATOM 746 C CA . TYR A 1 92 ? -0.943 -6.671 -13.218 1.00 73.62 92 TYR A CA 1
ATOM 747 C C . TYR A 1 92 ? -1.610 -5.430 -12.612 1.00 73.62 92 TYR A C 1
ATOM 749 O O . TYR A 1 92 ? -1.413 -5.127 -11.431 1.00 73.62 92 TYR A O 1
ATOM 757 N N . VAL A 1 93 ? -2.444 -4.746 -13.395 1.00 74.12 93 VAL A N 1
ATOM 758 C CA . VAL A 1 93 ? -3.168 -3.543 -12.974 1.00 74.12 93 VAL A CA 1
ATOM 759 C C . VAL A 1 93 ? -4.109 -3.850 -11.807 1.00 74.12 93 VAL A C 1
ATOM 761 O O . VA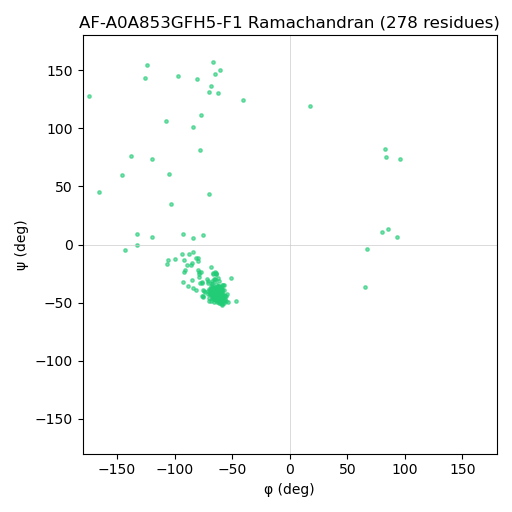L A 1 93 ? -4.026 -3.186 -10.773 1.00 74.12 93 VAL A O 1
ATOM 764 N N . VAL A 1 94 ? -4.927 -4.904 -11.897 1.00 76.75 94 VAL A N 1
ATOM 765 C CA . VAL A 1 94 ? -5.835 -5.333 -10.817 1.00 76.75 94 VAL A CA 1
ATOM 766 C C . VAL A 1 94 ? -5.059 -5.688 -9.550 1.00 76.75 94 VAL A C 1
ATOM 768 O O . VAL A 1 94 ? -5.395 -5.214 -8.463 1.00 76.75 94 VAL A O 1
ATOM 771 N N . ARG A 1 95 ? -3.971 -6.462 -9.666 1.00 76.88 95 ARG A N 1
ATOM 772 C CA . ARG A 1 95 ? -3.102 -6.781 -8.520 1.00 76.88 95 ARG A CA 1
ATOM 773 C C . ARG A 1 95 ? -2.529 -5.517 -7.879 1.00 76.88 95 ARG A C 1
ATOM 775 O O . ARG A 1 95 ? -2.470 -5.431 -6.652 1.00 76.88 95 ARG A O 1
ATOM 782 N N . ARG A 1 96 ? -2.136 -4.526 -8.684 1.00 77.94 96 ARG A N 1
ATOM 783 C CA . ARG A 1 96 ? -1.617 -3.241 -8.201 1.00 77.94 96 ARG A CA 1
ATOM 784 C C . ARG A 1 96 ? -2.689 -2.417 -7.490 1.00 77.94 96 ARG A C 1
ATOM 786 O O . ARG A 1 96 ? -2.402 -1.887 -6.419 1.00 77.94 96 ARG A O 1
ATOM 793 N N . TYR A 1 97 ? -3.908 -2.342 -8.024 1.00 79.62 97 TYR A N 1
ATOM 794 C CA . TYR A 1 97 ? -5.030 -1.680 -7.352 1.00 79.62 97 TYR A CA 1
ATOM 795 C C . TYR A 1 97 ? -5.396 -2.368 -6.036 1.00 79.62 97 TYR A C 1
ATOM 797 O O . TYR A 1 97 ? -5.546 -1.683 -5.027 1.00 79.62 97 TYR A O 1
ATOM 805 N N . ARG A 1 98 ? -5.449 -3.708 -6.008 1.00 84.69 98 ARG A N 1
ATOM 806 C CA . ARG A 1 98 ? -5.699 -4.475 -4.778 1.00 84.69 98 ARG A CA 1
ATOM 807 C C . ARG A 1 98 ? -4.639 -4.194 -3.714 1.00 84.69 98 ARG A C 1
ATOM 809 O O . ARG A 1 98 ? -4.989 -3.885 -2.582 1.00 84.69 98 ARG A O 1
ATOM 816 N N . ARG A 1 99 ? -3.352 -4.233 -4.082 1.00 86.81 99 ARG A N 1
ATOM 817 C CA . ARG A 1 99 ? -2.246 -3.902 -3.165 1.00 86.81 99 ARG A CA 1
ATOM 818 C C . ARG A 1 99 ? -2.352 -2.476 -2.628 1.00 86.81 99 ARG A C 1
ATOM 820 O O . ARG A 1 99 ? -2.246 -2.286 -1.426 1.00 86.81 99 ARG A O 1
ATOM 827 N N . ARG A 1 100 ? -2.622 -1.492 -3.492 1.00 88.94 100 ARG A N 1
ATOM 828 C CA . ARG A 1 100 ? -2.817 -0.092 -3.075 1.00 88.94 100 ARG A CA 1
ATOM 829 C C . ARG A 1 100 ? -4.012 0.075 -2.139 1.00 88.94 100 ARG A C 1
ATOM 831 O O . ARG A 1 100 ? -3.940 0.863 -1.207 1.00 88.94 100 ARG A O 1
ATOM 838 N N . ARG A 1 101 ? -5.106 -0.652 -2.382 1.00 90.44 101 ARG A N 1
ATOM 839 C CA . ARG A 1 101 ? -6.290 -0.631 -1.516 1.00 90.44 101 ARG A CA 1
ATOM 840 C C . ARG A 1 101 ? -5.975 -1.203 -0.130 1.00 90.44 101 ARG A C 1
ATOM 842 O O . ARG A 1 101 ? -6.346 -0.575 0.849 1.00 90.44 101 ARG A O 1
ATOM 849 N N . LEU A 1 102 ? -5.255 -2.326 -0.053 1.00 92.56 102 LEU A N 1
ATOM 850 C CA . LEU A 1 102 ? -4.804 -2.913 1.219 1.00 92.56 102 LEU A CA 1
ATOM 851 C C . LEU A 1 102 ? -3.846 -1.986 1.979 1.00 92.56 102 LEU A C 1
ATOM 853 O O . LEU A 1 102 ? -4.010 -1.800 3.174 1.00 92.56 102 LEU A O 1
ATOM 857 N N . GLN A 1 103 ? -2.894 -1.357 1.284 1.00 92.44 103 GLN A N 1
ATOM 858 C CA . GLN A 1 103 ? -1.970 -0.391 1.895 1.00 92.44 103 GLN A CA 1
ATOM 859 C C . GLN A 1 103 ? -2.711 0.811 2.488 1.00 92.44 103 GLN A C 1
ATOM 861 O O . GLN A 1 103 ? -2.499 1.141 3.645 1.00 92.44 103 GLN A O 1
ATOM 866 N N . ARG A 1 104 ? -3.642 1.408 1.731 1.00 93.62 104 ARG A N 1
ATOM 867 C CA . ARG A 1 104 ? -4.477 2.510 2.237 1.00 93.62 104 ARG A CA 1
ATOM 868 C C . ARG A 1 104 ? -5.344 2.097 3.418 1.00 93.62 104 ARG A C 1
ATOM 870 O O . ARG A 1 104 ? -5.570 2.906 4.303 1.00 93.62 104 ARG A O 1
ATOM 877 N N . PHE A 1 105 ? -5.854 0.866 3.410 1.00 95.31 105 PHE A N 1
ATOM 878 C CA . PHE A 1 105 ? -6.597 0.333 4.545 1.00 95.31 105 PHE A CA 1
ATOM 879 C C . PHE A 1 105 ? -5.701 0.271 5.790 1.00 95.31 105 PHE A C 1
ATOM 881 O O . PHE A 1 105 ? -6.072 0.834 6.811 1.00 95.31 105 PHE A O 1
ATOM 888 N N . ASP A 1 106 ? -4.501 -0.309 5.677 1.00 94.69 106 ASP A N 1
ATOM 889 C CA . ASP A 1 106 ? -3.525 -0.400 6.774 1.00 94.69 106 ASP A CA 1
ATOM 890 C C . ASP A 1 106 ? -3.084 0.968 7.306 1.00 94.69 106 ASP A C 1
ATOM 892 O O . ASP A 1 106 ? -2.943 1.131 8.514 1.00 94.69 106 ASP A O 1
ATOM 896 N N . GLU A 1 107 ? -2.897 1.954 6.426 1.00 95.06 107 GLU A N 1
ATOM 897 C CA . GLU A 1 107 ? -2.554 3.334 6.797 1.00 95.06 107 GLU A CA 1
ATOM 898 C C . GLU A 1 107 ? -3.648 4.012 7.638 1.00 95.06 107 GLU A C 1
ATOM 900 O O . GLU A 1 107 ? -3.338 4.870 8.456 1.00 95.06 107 GLU A O 1
ATOM 905 N N . GLN A 1 108 ? -4.914 3.616 7.467 1.00 96.31 108 GLN A N 1
ATOM 906 C CA . GLN A 1 108 ? -6.069 4.202 8.159 1.00 96.31 108 GLN A CA 1
ATOM 907 C C . GLN A 1 108 ? -6.377 3.522 9.510 1.00 96.31 108 GLN A C 1
ATOM 909 O O . GLN A 1 108 ? -7.099 4.082 10.336 1.00 96.31 108 GLN A O 1
ATOM 914 N N . LEU A 1 109 ? -5.852 2.314 9.754 1.00 95.81 109 LEU A N 1
ATOM 915 C CA . LEU A 1 109 ? -6.128 1.539 10.971 1.00 95.81 109 LEU A CA 1
ATOM 916 C C . LEU A 1 109 ? -5.645 2.197 12.276 1.00 95.81 109 LEU A C 1
ATOM 918 O O . LEU A 1 109 ? -6.402 2.153 13.246 1.00 95.81 109 LEU A O 1
ATOM 922 N N . PRO A 1 110 ? -4.441 2.798 12.363 1.00 95.31 110 PRO A N 1
ATOM 923 C CA . PRO A 1 110 ? -3.992 3.397 13.616 1.00 95.31 110 PRO A CA 1
ATOM 924 C C . PRO A 1 110 ? -4.886 4.551 14.071 1.00 95.31 110 PRO A C 1
ATOM 926 O O . PRO A 1 110 ? -5.240 4.621 15.245 1.00 95.31 110 PRO A O 1
ATOM 929 N N . ASP A 1 111 ? -5.307 5.408 13.141 1.00 95.38 111 ASP A N 1
ATOM 930 C CA . ASP A 1 111 ? -6.176 6.549 13.440 1.00 95.38 111 ASP A CA 1
ATOM 931 C C . ASP A 1 111 ? -7.561 6.086 13.907 1.00 95.38 111 ASP A C 1
ATOM 933 O O . ASP A 1 111 ? -8.106 6.625 14.872 1.00 95.38 111 ASP A O 1
ATOM 937 N N . LEU A 1 112 ? -8.102 5.028 13.286 1.00 94.88 112 LEU A N 1
ATOM 938 C CA . LEU A 1 112 ? -9.326 4.368 13.745 1.00 94.88 112 LEU A CA 1
ATOM 939 C C . LEU A 1 112 ? -9.188 3.889 15.198 1.00 94.88 112 LEU A C 1
ATOM 941 O O . LEU A 1 112 ? -10.079 4.137 16.011 1.00 94.88 112 LEU A O 1
ATOM 945 N N . LEU A 1 113 ? -8.090 3.202 15.526 1.00 93.31 113 LEU A N 1
ATOM 946 C CA . LEU A 1 113 ? -7.850 2.678 16.870 1.00 93.31 113 LEU A CA 1
ATOM 947 C C . LEU A 1 113 ? -7.692 3.790 17.913 1.00 93.31 113 LEU A C 1
ATOM 949 O O . LEU A 1 113 ? -8.265 3.678 18.995 1.00 93.31 113 LEU A O 1
ATOM 953 N N . LEU A 1 114 ? -6.974 4.870 17.594 1.00 94.00 114 LEU A N 1
ATOM 954 C CA . LEU A 1 114 ? -6.819 6.023 18.487 1.00 94.00 114 LEU A CA 1
ATOM 955 C C . LEU A 1 114 ? -8.153 6.731 18.735 1.00 94.00 114 LEU A C 1
ATOM 957 O O . LEU A 1 114 ? -8.485 7.042 19.880 1.00 94.00 114 LEU A O 1
ATOM 961 N N . ALA A 1 115 ? -8.945 6.944 17.681 1.00 93.06 115 ALA A N 1
ATOM 962 C CA . ALA A 1 115 ? -10.270 7.543 17.800 1.00 93.06 115 ALA A CA 1
ATOM 963 C C . ALA A 1 115 ? -11.209 6.666 18.647 1.00 93.06 115 ALA A C 1
ATOM 965 O O . ALA A 1 115 ? -11.932 7.175 19.507 1.00 93.06 115 ALA A O 1
ATOM 966 N N . LEU A 1 116 ? -11.158 5.343 18.461 1.00 91.88 116 LEU A N 1
ATOM 967 C CA . LEU A 1 116 ? -11.903 4.390 19.284 1.00 91.88 116 LEU A CA 1
ATOM 968 C C . LEU A 1 116 ? -11.452 4.429 20.743 1.00 91.88 116 LEU A C 1
ATOM 970 O O . LEU A 1 116 ? -12.300 4.529 21.625 1.00 91.88 116 LEU A O 1
ATOM 974 N N . ALA A 1 117 ? -10.146 4.396 21.009 1.00 90.75 117 ALA A N 1
ATOM 975 C CA . ALA A 1 117 ? -9.602 4.465 22.363 1.00 90.75 117 ALA A CA 1
ATOM 976 C C . ALA A 1 117 ? -10.005 5.765 23.077 1.00 90.75 117 ALA A C 1
ATOM 978 O O . ALA A 1 117 ? -10.402 5.745 24.244 1.00 90.75 117 ALA A O 1
ATOM 979 N N . GLY A 1 118 ? -9.955 6.899 22.369 1.00 90.88 118 GLY A N 1
ATOM 980 C CA . GLY A 1 118 ? -10.440 8.192 22.858 1.00 90.88 118 GLY A CA 1
ATOM 981 C C . GLY A 1 118 ? -11.922 8.156 23.234 1.00 90.88 118 GLY A C 1
ATOM 982 O O . GLY A 1 118 ? -12.284 8.546 24.343 1.00 90.88 118 GLY A O 1
ATOM 983 N N . ALA A 1 119 ? -12.767 7.611 22.357 1.00 89.75 119 ALA A N 1
ATOM 984 C CA . ALA A 1 119 ? -14.195 7.480 22.622 1.00 89.75 119 ALA A CA 1
ATOM 985 C C . ALA A 1 119 ? -14.489 6.510 23.782 1.00 89.75 119 ALA A C 1
ATOM 987 O O . ALA A 1 119 ? -15.361 6.772 24.608 1.00 89.75 119 ALA A O 1
ATOM 988 N N . MET A 1 120 ? -13.757 5.402 23.898 1.00 86.94 120 MET A N 1
ATOM 989 C CA . MET A 1 120 ? -13.953 4.457 25.001 1.00 86.94 120 MET A CA 1
ATOM 990 C C . MET A 1 120 ? -13.563 5.063 26.353 1.00 86.94 120 MET A C 1
ATOM 992 O O . MET A 1 120 ? -14.263 4.843 27.339 1.00 86.94 120 MET A O 1
ATOM 996 N N . ARG A 1 121 ? -12.515 5.897 26.403 1.00 86.69 121 ARG A N 1
ATOM 997 C CA . ARG A 1 121 ? -12.138 6.641 27.619 1.00 86.69 121 ARG A CA 1
ATOM 998 C C . ARG A 1 121 ? -13.178 7.647 28.076 1.00 86.69 121 ARG A C 1
ATOM 1000 O O . ARG A 1 121 ? -13.345 7.827 29.275 1.00 86.69 121 ARG A O 1
ATOM 1007 N N . SER A 1 122 ? -13.897 8.279 27.151 1.00 86.06 122 SER A N 1
ATOM 1008 C CA . SER A 1 122 ? -15.014 9.161 27.503 1.00 86.06 122 SER A CA 1
ATOM 1009 C C . SER A 1 122 ? -16.274 8.396 27.930 1.00 86.06 122 SER A C 1
ATOM 1011 O O . SER A 1 122 ? -17.333 9.002 28.067 1.00 86.06 122 SER A O 1
ATOM 1013 N N . GLY A 1 123 ? -16.194 7.069 28.094 1.00 82.88 123 GLY A N 1
ATOM 1014 C CA . GLY A 1 123 ? -17.320 6.211 28.461 1.00 82.88 123 GLY A CA 1
ATOM 1015 C C . GLY A 1 123 ? -18.247 5.859 27.294 1.00 82.88 123 GLY A C 1
ATOM 1016 O O . GLY A 1 123 ? -19.324 5.306 27.514 1.00 82.88 123 GLY A O 1
ATOM 1017 N N . SER A 1 124 ? -17.861 6.158 26.049 1.00 81.25 124 SER A N 1
ATOM 1018 C CA . SER A 1 124 ? -18.660 5.792 24.875 1.00 81.25 124 SER A CA 1
ATOM 1019 C C . SER A 1 124 ? -18.663 4.278 24.688 1.00 81.25 124 SER A C 1
ATOM 1021 O O . SER A 1 124 ? -17.615 3.632 24.714 1.00 81.25 124 SER A O 1
ATOM 1023 N N . GLY A 1 125 ? -19.827 3.702 24.389 1.00 84.12 125 GLY A N 1
ATOM 1024 C CA . GLY A 1 125 ? -19.900 2.298 23.989 1.00 84.12 125 GLY A CA 1
ATOM 1025 C C . GLY A 1 125 ? -19.133 2.044 22.683 1.00 84.12 125 GLY A C 1
ATOM 1026 O O . GLY A 1 125 ? -19.367 2.727 21.684 1.00 84.12 125 GLY A O 1
ATOM 1027 N N . MET A 1 126 ? -18.271 1.021 22.665 1.00 83.31 126 MET A N 1
ATOM 1028 C CA . MET A 1 126 ? -17.406 0.645 21.532 1.00 83.31 126 MET A CA 1
ATOM 1029 C C . MET A 1 126 ? -18.147 0.603 20.186 1.00 83.31 126 MET A C 1
A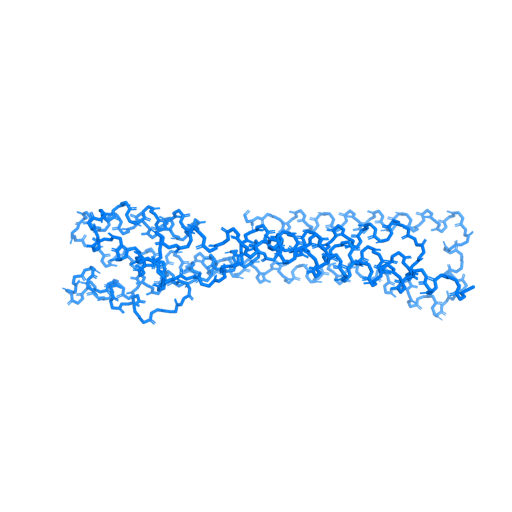TOM 1031 O O . MET A 1 126 ? -17.714 1.208 19.210 1.00 83.31 126 MET A O 1
ATOM 1035 N N . GLN A 1 127 ? -19.306 -0.063 20.134 1.00 85.31 127 GLN A N 1
ATOM 1036 C CA . GLN A 1 127 ? -20.094 -0.184 18.902 1.00 85.31 127 GLN A CA 1
ATOM 1037 C C . GLN A 1 127 ? -20.695 1.149 18.429 1.00 85.31 127 GLN A C 1
ATOM 1039 O O . GLN A 1 127 ? -20.916 1.346 17.234 1.00 85.31 127 GLN A O 1
ATOM 1044 N N . ALA A 1 128 ? -21.032 2.059 19.347 1.00 87.62 128 ALA A N 1
ATOM 1045 C CA . ALA A 1 128 ? -21.553 3.380 18.993 1.00 87.62 128 ALA A CA 1
ATOM 1046 C C . ALA A 1 128 ? -20.424 4.286 18.481 1.00 87.62 128 ALA A C 1
ATOM 1048 O O . ALA A 1 128 ? -20.573 4.910 17.430 1.00 87.62 128 ALA A O 1
ATOM 1049 N N . ALA A 1 129 ? -19.277 4.272 19.164 1.00 90.69 129 ALA A N 1
ATOM 1050 C CA . ALA A 1 129 ? -18.073 4.980 18.745 1.00 90.69 129 ALA A CA 1
ATOM 1051 C C . ALA A 1 129 ? -17.597 4.519 17.360 1.00 90.69 129 ALA A C 1
ATOM 1053 O O . ALA A 1 129 ? -17.400 5.342 16.468 1.00 90.69 129 ALA A O 1
ATOM 1054 N N . LEU A 1 130 ? -17.510 3.200 17.145 1.00 91.06 130 LEU A N 1
ATOM 1055 C CA . LEU A 1 130 ? -17.108 2.622 15.864 1.00 91.06 130 LEU A CA 1
ATOM 1056 C C . LEU A 1 130 ? -18.026 3.075 14.728 1.00 91.06 130 LEU A C 1
ATOM 1058 O O . LEU A 1 130 ? -17.539 3.502 13.687 1.00 91.06 130 LEU A O 1
ATOM 1062 N N . ARG A 1 131 ? -19.348 3.066 14.937 1.00 91.81 131 ARG A N 1
ATOM 1063 C CA . ARG A 1 131 ? -20.309 3.575 13.945 1.00 91.81 131 ARG A CA 1
ATOM 1064 C C . ARG A 1 131 ? -20.040 5.031 13.569 1.00 91.81 131 ARG A C 1
ATOM 1066 O O . ARG A 1 131 ? -20.076 5.354 12.386 1.00 91.81 131 ARG A O 1
ATOM 1073 N N . HIS A 1 132 ? -19.766 5.892 14.546 1.00 92.56 132 HIS A N 1
ATOM 1074 C CA . HIS A 1 132 ? -19.518 7.309 14.290 1.00 92.56 132 HIS A CA 1
ATOM 1075 C C . HIS A 1 132 ? -18.211 7.542 13.519 1.00 92.56 132 HIS A C 1
ATOM 1077 O O . HIS A 1 132 ? -18.205 8.259 12.521 1.00 92.56 132 HIS A O 1
ATOM 1083 N N . ILE A 1 133 ? -17.128 6.880 13.933 1.00 94.31 133 ILE A N 1
ATOM 1084 C CA . ILE A 1 133 ? -15.804 7.032 13.312 1.00 94.31 133 ILE A CA 1
ATOM 1085 C C . ILE A 1 133 ? -15.812 6.501 11.873 1.00 94.31 133 ILE A C 1
ATOM 1087 O O . ILE A 1 133 ? -15.303 7.151 10.960 1.00 94.31 133 ILE A O 1
ATOM 1091 N N . VAL A 1 134 ? -16.445 5.347 11.640 1.00 94.06 134 VAL A N 1
ATOM 1092 C CA . VAL A 1 134 ? -16.541 4.719 10.311 1.00 94.06 134 VAL A CA 1
ATOM 1093 C C . VAL A 1 134 ? -17.277 5.615 9.314 1.00 94.06 134 VAL A C 1
ATOM 1095 O O . VAL A 1 134 ? -16.869 5.679 8.159 1.00 94.06 134 VAL A O 1
ATOM 1098 N N . LEU A 1 135 ? -18.312 6.348 9.743 1.00 90.25 135 LEU A N 1
ATOM 1099 C CA . LEU A 1 135 ? -19.052 7.280 8.878 1.00 90.25 135 LEU A CA 1
ATOM 1100 C C . LEU A 1 135 ? -18.210 8.475 8.411 1.00 90.25 135 LEU A C 1
ATOM 1102 O O . LEU A 1 135 ? -18.450 8.999 7.327 1.00 90.25 135 LEU A O 1
ATOM 1106 N N . GLN A 1 136 ? -17.238 8.901 9.216 1.00 90.62 136 GLN A N 1
ATOM 1107 C CA . GLN A 1 136 ? -16.348 10.026 8.905 1.00 90.62 136 GLN A CA 1
ATOM 1108 C C . GLN A 1 136 ? -15.046 9.582 8.229 1.00 90.62 136 GLN A C 1
ATOM 1110 O O . GLN A 1 136 ? -14.265 10.413 7.768 1.00 90.62 136 GLN A O 1
ATOM 1115 N N . SER A 1 137 ? -14.803 8.274 8.160 1.00 92.25 137 SER A N 1
ATOM 1116 C CA . SER A 1 137 ? -13.566 7.728 7.623 1.00 92.25 137 SER A CA 1
ATOM 1117 C C . SER A 1 137 ? -13.575 7.694 6.090 1.00 92.25 137 SER A C 1
ATOM 1119 O O . SER A 1 137 ? -14.588 7.360 5.463 1.00 92.25 137 SER A O 1
ATOM 1121 N N . PRO A 1 138 ? -12.437 7.973 5.440 1.00 92.06 138 PRO A N 1
ATOM 1122 C CA . PRO A 1 138 ? -12.310 7.790 4.003 1.00 92.06 138 PRO A CA 1
ATOM 1123 C C . PRO A 1 138 ? -12.390 6.305 3.609 1.00 92.06 138 PRO A C 1
ATOM 1125 O O . PRO A 1 138 ? -12.093 5.397 4.388 1.00 92.06 138 PRO A O 1
ATOM 1128 N N . ALA A 1 139 ? -12.761 6.043 2.354 1.00 88.75 139 ALA A N 1
ATOM 1129 C CA . ALA A 1 139 ? -12.618 4.710 1.774 1.00 88.75 139 ALA A CA 1
ATOM 1130 C C . ALA A 1 139 ? -11.118 4.339 1.664 1.00 88.75 139 ALA A C 1
ATOM 1132 O O . ALA A 1 139 ? -10.292 5.214 1.385 1.00 88.75 139 ALA A O 1
ATOM 1133 N N . PRO A 1 140 ? -10.732 3.057 1.811 1.00 92.62 140 PRO A N 1
ATOM 1134 C CA . PRO A 1 140 ? -11.589 1.874 1.933 1.00 92.62 140 PRO A CA 1
ATOM 1135 C C . PRO A 1 140 ? -12.055 1.524 3.357 1.00 92.62 140 PRO A C 1
ATOM 1137 O O . PRO A 1 140 ? -12.901 0.639 3.479 1.00 92.62 140 PRO A O 1
ATOM 1140 N N . LEU A 1 141 ? -11.557 2.178 4.414 1.00 94.62 141 LEU A N 1
ATOM 1141 C CA . LEU A 1 141 ? -11.902 1.821 5.798 1.00 94.62 141 LEU A CA 1
ATOM 1142 C C . LEU A 1 141 ? -13.407 1.907 6.067 1.00 94.62 141 LEU A C 1
ATOM 1144 O O . LEU A 1 141 ? -13.990 0.947 6.575 1.00 94.62 141 LEU A O 1
ATOM 1148 N N . SER A 1 142 ? -14.055 3.003 5.659 1.00 92.75 142 SER A N 1
ATOM 1149 C CA . SER A 1 142 ? -15.501 3.180 5.854 1.00 92.75 142 SER A CA 1
ATOM 1150 C C . SER A 1 142 ? -16.355 2.126 5.151 1.00 92.75 142 SER A C 1
ATOM 1152 O O . SER A 1 142 ? -17.397 1.729 5.667 1.00 92.75 142 SER A O 1
ATOM 1154 N N . GLN A 1 143 ? -15.895 1.616 4.007 1.00 90.69 143 GLN A N 1
ATOM 1155 C CA . GLN A 1 143 ? -16.592 0.576 3.247 1.00 90.69 143 GLN A CA 1
ATOM 1156 C C . GLN A 1 143 ? -16.544 -0.770 3.979 1.00 90.69 143 GLN A C 1
ATOM 1158 O O . GLN A 1 143 ? -17.574 -1.415 4.159 1.00 90.69 143 GLN A O 1
ATOM 1163 N N . GLU A 1 144 ? -15.359 -1.186 4.429 1.00 93.50 144 GLU A N 1
ATOM 1164 C CA . GLU A 1 144 ? -15.168 -2.513 5.028 1.00 93.50 144 GLU A CA 1
ATOM 1165 C C . GLU A 1 144 ? -15.718 -2.605 6.447 1.00 93.50 144 GLU A C 1
ATOM 1167 O O . GLU A 1 144 ? -16.426 -3.563 6.769 1.00 93.50 144 GLU A O 1
ATOM 1172 N N . PHE A 1 145 ? -15.450 -1.598 7.283 1.00 94.31 145 PHE A N 1
ATOM 1173 C CA . PHE A 1 145 ? -16.041 -1.534 8.617 1.00 94.31 145 PHE A CA 1
ATOM 1174 C C . PHE A 1 145 ? -17.537 -1.207 8.551 1.00 94.31 145 PHE A C 1
ATOM 1176 O O . PHE A 1 145 ? -18.305 -1.707 9.367 1.00 94.31 145 PHE A O 1
ATOM 1183 N N . GLY A 1 146 ? -17.996 -0.440 7.556 1.00 93.25 146 GLY A N 1
ATOM 1184 C CA . GLY A 1 146 ? -19.423 -0.203 7.326 1.00 93.25 146 GLY A CA 1
ATOM 1185 C C . GLY A 1 146 ? -20.178 -1.473 6.924 1.00 93.25 146 GLY A C 1
ATOM 1186 O O . GLY A 1 146 ? -21.310 -1.690 7.362 1.00 93.25 146 GLY A O 1
ATOM 1187 N N . LEU A 1 147 ? -19.553 -2.343 6.124 1.00 92.19 147 LEU A N 1
ATOM 1188 C CA . LEU A 1 147 ? -20.076 -3.674 5.816 1.00 92.19 147 LEU A CA 1
ATOM 1189 C C . LEU A 1 147 ? -20.092 -4.572 7.060 1.00 92.19 147 LEU A C 1
ATOM 1191 O O . LEU A 1 147 ? -21.138 -5.127 7.375 1.00 92.19 147 LEU A O 1
ATOM 1195 N N . MET A 1 148 ? -18.999 -4.617 7.823 1.00 94.44 148 MET A N 1
ATOM 1196 C CA . MET A 1 148 ? -18.923 -5.363 9.087 1.00 94.44 148 MET A CA 1
ATOM 1197 C C . MET A 1 148 ? -20.013 -4.927 10.088 1.00 94.44 148 MET A C 1
ATOM 1199 O O . MET A 1 148 ? -20.734 -5.759 10.636 1.00 94.44 148 MET A O 1
ATOM 1203 N N . LEU A 1 149 ? -20.245 -3.620 10.246 1.00 92.06 149 LEU A N 1
ATOM 1204 C CA . LEU A 1 149 ? -21.322 -3.076 11.084 1.00 92.06 149 LEU A CA 1
ATOM 1205 C C . LEU A 1 149 ? -22.732 -3.393 10.553 1.00 92.06 149 LEU A C 1
ATOM 1207 O O . LEU A 1 149 ? -23.704 -3.375 11.312 1.00 92.06 149 LEU A O 1
ATOM 1211 N N . ARG A 1 150 ? -22.895 -3.624 9.245 1.00 91.62 150 ARG A N 1
ATOM 1212 C CA . ARG A 1 150 ? -24.160 -4.114 8.668 1.00 91.62 150 ARG A CA 1
ATOM 1213 C C . ARG A 1 150 ? -24.353 -5.597 8.935 1.00 91.62 150 ARG A C 1
ATOM 1215 O O . ARG A 1 150 ? -25.439 -5.966 9.357 1.00 91.62 150 ARG A O 1
ATOM 1222 N N . GLU A 1 151 ? -23.314 -6.407 8.764 1.00 91.56 151 GLU A N 1
ATOM 1223 C CA . GLU A 1 151 ? -23.326 -7.836 9.096 1.00 91.56 151 GLU A CA 1
ATOM 1224 C C . GLU A 1 151 ? -23.739 -8.038 10.564 1.00 91.56 151 GLU A C 1
ATOM 1226 O O . GLU A 1 151 ? -24.645 -8.819 10.848 1.00 91.56 151 GLU A O 1
ATOM 1231 N N . GLN A 1 152 ? -23.194 -7.239 11.489 1.00 90.50 152 GLN A N 1
ATOM 1232 C CA . GLN A 1 152 ? -23.605 -7.279 12.897 1.00 90.50 152 GLN A CA 1
ATOM 1233 C C . GLN A 1 152 ? -25.075 -6.915 13.128 1.00 90.50 152 GLN A C 1
ATOM 1235 O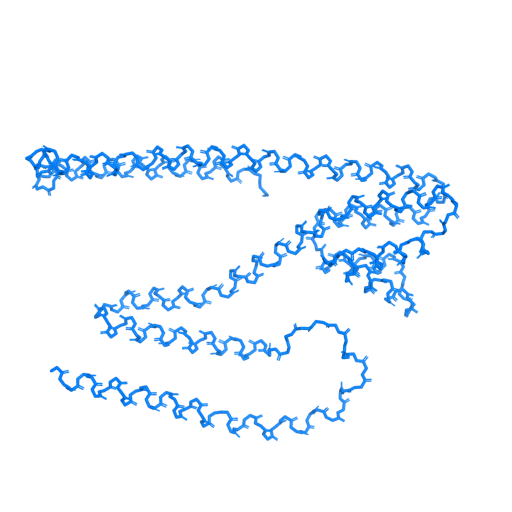 O . GLN A 1 152 ? -25.754 -7.558 13.925 1.00 90.50 152 GLN A O 1
ATOM 1240 N N . ARG A 1 153 ? -25.600 -5.906 12.418 1.00 89.75 153 ARG A N 1
ATOM 1241 C CA . ARG A 1 153 ? -27.028 -5.539 12.493 1.00 89.75 153 ARG A CA 1
ATOM 1242 C C . ARG A 1 153 ? -27.950 -6.645 11.979 1.00 89.75 153 ARG A C 1
ATOM 1244 O O . ARG A 1 153 ? -29.093 -6.714 12.412 1.00 89.75 153 ARG A O 1
ATOM 1251 N N . MET A 1 154 ? -27.446 -7.500 11.093 1.00 92.69 154 MET A N 1
ATOM 1252 C CA . MET A 1 154 ? -28.145 -8.680 10.579 1.00 92.69 154 MET A CA 1
ATOM 1253 C C . MET A 1 154 ? -28.007 -9.904 11.503 1.00 92.69 154 MET A C 1
ATOM 1255 O O . MET A 1 154 ? -28.458 -10.987 11.144 1.00 92.69 154 MET A O 1
ATOM 1259 N N . GLY A 1 155 ? -27.395 -9.750 12.683 1.00 92.44 155 GLY A N 1
ATOM 1260 C CA . GLY A 1 155 ? -27.265 -10.808 13.687 1.00 92.44 155 GLY A CA 1
ATOM 1261 C C . GLY A 1 155 ? -25.971 -11.620 13.610 1.00 92.44 155 GLY A C 1
ATOM 1262 O O . GLY A 1 155 ? -25.826 -12.586 14.355 1.00 92.44 155 GLY A O 1
ATOM 1263 N N . VAL A 1 156 ? -25.015 -11.250 12.752 1.00 93.25 156 VAL A N 1
ATOM 1264 C CA . VAL A 1 156 ? -23.695 -11.899 12.724 1.00 93.25 156 VAL A CA 1
ATOM 1265 C C . VAL A 1 156 ? -22.903 -11.520 13.982 1.00 93.25 156 VAL A C 1
ATOM 1267 O O . VAL A 1 156 ? -22.783 -10.342 14.323 1.00 93.25 156 VAL A O 1
ATOM 1270 N N . GLY A 1 157 ? -22.327 -12.514 14.664 1.00 91.81 157 GLY A N 1
ATOM 1271 C CA . GLY A 1 157 ? -21.479 -12.287 15.839 1.00 91.81 157 GLY A CA 1
ATOM 1272 C C . GLY A 1 157 ? -20.246 -11.427 15.525 1.00 91.81 157 GLY A C 1
ATOM 1273 O O . GLY A 1 157 ? -19.728 -11.459 14.409 1.00 91.81 157 GLY A O 1
ATOM 1274 N N . LEU A 1 158 ? -19.755 -10.664 16.511 1.00 89.56 158 LEU A N 1
ATOM 1275 C CA . LEU A 1 158 ? -18.595 -9.771 16.352 1.00 89.56 158 LEU A CA 1
ATOM 1276 C C . LEU A 1 158 ? -17.368 -10.499 15.796 1.00 89.56 158 LEU A C 1
ATOM 1278 O O . LEU A 1 158 ? -16.804 -10.051 14.802 1.00 89.56 158 LEU A O 1
ATOM 1282 N N . ASP A 1 159 ? -17.017 -11.639 16.383 1.00 90.56 159 ASP A N 1
ATOM 1283 C CA . ASP A 1 159 ? -15.840 -12.418 15.991 1.00 90.56 159 ASP A CA 1
ATOM 1284 C C . ASP A 1 159 ? -15.939 -12.887 14.532 1.00 90.56 159 ASP A C 1
ATOM 1286 O O . ASP A 1 159 ? -14.980 -12.794 13.765 1.00 90.56 159 ASP A O 1
ATOM 1290 N N . GLN A 1 160 ? -17.131 -13.320 14.108 1.00 93.38 160 GLN A N 1
ATOM 1291 C CA . GLN A 1 160 ? -17.376 -13.758 12.735 1.00 93.38 160 GLN A CA 1
ATOM 1292 C C . GLN A 1 160 ? -17.359 -12.583 11.747 1.00 93.38 160 GLN A C 1
ATOM 1294 O O . GLN A 1 160 ? -16.794 -12.703 10.661 1.00 93.38 160 GLN A O 1
ATOM 1299 N N . ALA A 1 161 ? -17.925 -11.435 12.121 1.00 93.69 161 ALA A N 1
ATOM 1300 C CA . ALA A 1 161 ? -17.914 -10.233 11.290 1.00 93.69 161 ALA A CA 1
ATOM 1301 C C . ALA A 1 161 ? -16.489 -9.662 11.129 1.00 93.69 161 ALA A C 1
ATOM 1303 O O . ALA A 1 161 ? -16.090 -9.266 10.032 1.00 93.69 161 ALA A O 1
ATOM 1304 N N . LEU A 1 162 ? -15.679 -9.689 12.193 1.00 93.19 162 LEU A N 1
ATOM 1305 C CA . LEU A 1 162 ? -14.258 -9.338 12.144 1.00 93.19 162 LEU A CA 1
ATOM 1306 C C . LEU A 1 162 ? -13.449 -10.334 11.295 1.00 93.19 162 LEU A C 1
ATOM 1308 O O . LEU A 1 162 ? -12.604 -9.918 10.500 1.00 93.19 162 LEU A O 1
ATOM 1312 N N . ALA A 1 163 ? -13.737 -11.635 11.391 1.00 93.00 163 ALA A N 1
ATOM 1313 C CA . ALA A 1 163 ? -13.106 -12.647 10.546 1.00 93.00 163 ALA A CA 1
ATOM 1314 C C . ALA A 1 163 ? -13.429 -12.442 9.054 1.00 93.00 163 ALA A C 1
ATOM 1316 O O . ALA A 1 163 ? -12.534 -12.527 8.213 1.00 93.00 163 ALA A O 1
ATOM 1317 N N . MET A 1 164 ? -14.680 -12.112 8.711 1.00 93.56 164 MET A N 1
ATOM 1318 C CA . MET A 1 164 ? -15.065 -11.777 7.333 1.00 93.56 164 MET A CA 1
ATOM 1319 C C . MET A 1 164 ? -14.384 -10.495 6.839 1.00 93.56 164 MET A C 1
ATOM 1321 O O . MET A 1 164 ? -13.937 -10.443 5.692 1.00 93.56 164 MET A O 1
ATOM 1325 N N . LEU A 1 165 ? -14.223 -9.486 7.702 1.00 94.62 165 LEU A N 1
ATOM 1326 C CA . LEU A 1 165 ? -13.437 -8.292 7.384 1.00 94.62 165 LEU A CA 1
ATOM 1327 C C . LEU A 1 165 ? -11.981 -8.652 7.051 1.00 94.62 165 LEU A C 1
ATOM 1329 O O . LEU A 1 165 ? -11.467 -8.189 6.033 1.00 94.62 165 LEU A O 1
ATOM 1333 N N . TYR A 1 166 ? -11.335 -9.522 7.835 1.00 95.06 166 TYR A N 1
ATOM 1334 C CA . TYR A 1 166 ? -9.974 -9.993 7.544 1.00 95.06 166 TYR A CA 1
ATOM 1335 C C . TYR A 1 166 ? -9.889 -10.789 6.233 1.00 95.06 166 TYR A C 1
ATOM 1337 O O . TYR A 1 166 ? -8.935 -10.634 5.473 1.00 95.06 166 TYR A O 1
ATOM 1345 N N . GLN A 1 167 ? -10.900 -11.601 5.908 1.00 93.69 167 GLN A N 1
ATOM 1346 C CA . GLN A 1 167 ? -10.945 -12.312 4.624 1.00 93.69 167 GLN A CA 1
ATOM 1347 C C . GLN A 1 167 ? -11.003 -11.351 3.426 1.00 93.69 167 GLN A C 1
ATOM 1349 O O . GLN A 1 167 ? -10.374 -11.605 2.394 1.00 93.69 167 GLN A O 1
ATOM 1354 N N . ARG A 1 168 ? -11.727 -10.232 3.556 1.00 91.31 168 ARG A N 1
ATOM 1355 C CA . ARG A 1 168 ? -11.808 -9.190 2.517 1.00 91.31 168 ARG A CA 1
ATOM 1356 C C . ARG A 1 168 ? -10.540 -8.340 2.448 1.00 91.31 168 ARG A C 1
ATOM 1358 O O . ARG A 1 168 ? -10.076 -8.021 1.349 1.00 91.31 168 ARG A O 1
ATOM 1365 N N . MET A 1 169 ? -9.958 -8.028 3.605 1.00 93.06 169 MET A N 1
ATOM 1366 C CA . MET A 1 169 ? -8.733 -7.243 3.759 1.00 93.06 169 MET A CA 1
ATOM 1367 C C . MET A 1 169 ? -7.628 -8.050 4.455 1.00 93.06 169 MET A C 1
ATOM 1369 O O . MET A 1 169 ? -7.314 -7.784 5.613 1.00 93.06 169 MET A O 1
ATOM 1373 N N . PRO A 1 170 ? -7.008 -9.026 3.761 1.00 92.62 170 PRO A N 1
ATOM 1374 C CA . PRO A 1 170 ? -5.966 -9.861 4.346 1.00 92.62 170 PRO A CA 1
ATOM 1375 C C . PRO A 1 170 ? -4.643 -9.093 4.381 1.00 92.62 170 PRO A C 1
ATOM 1377 O O . PRO A 1 170 ? -3.794 -9.229 3.495 1.00 92.62 170 PRO A O 1
ATOM 1380 N N . SER A 1 171 ? -4.492 -8.245 5.388 1.00 91.88 171 SER A N 1
ATOM 1381 C CA . SER A 1 171 ? -3.259 -7.533 5.700 1.00 91.88 171 SER A CA 1
ATOM 1382 C C . SER A 1 171 ? -2.835 -7.809 7.138 1.00 91.88 171 SER A C 1
ATOM 1384 O O . SER A 1 171 ? -3.650 -8.116 8.008 1.00 91.88 171 SER A O 1
ATOM 1386 N N . GLU A 1 172 ? -1.536 -7.696 7.403 1.00 88.69 172 GLU A N 1
ATOM 1387 C CA . GLU A 1 172 ? -0.991 -7.898 8.749 1.00 88.69 172 GLU A CA 1
ATOM 1388 C C . GLU A 1 172 ? -1.572 -6.874 9.741 1.00 88.69 172 GLU A C 1
ATOM 1390 O O . GLU A 1 172 ? -1.893 -7.226 10.873 1.00 88.69 172 GLU A O 1
ATOM 1395 N N . GLY A 1 173 ? -1.806 -5.633 9.286 1.00 90.31 173 GLY A N 1
ATOM 1396 C CA . GLY A 1 173 ? -2.496 -4.611 10.071 1.00 90.31 173 GLY A CA 1
ATOM 1397 C C . GLY A 1 173 ? -3.927 -5.017 10.423 1.00 90.31 173 GLY A C 1
ATOM 1398 O O . GLY A 1 173 ? -4.306 -4.967 11.592 1.00 90.31 173 GLY A O 1
ATOM 1399 N N . ALA A 1 174 ? -4.703 -5.494 9.444 1.00 92.75 174 ALA A N 1
ATOM 1400 C CA . ALA A 1 174 ? -6.060 -5.983 9.681 1.00 92.75 174 ALA A CA 1
ATOM 1401 C C . ALA A 1 174 ? -6.085 -7.153 10.674 1.00 92.75 174 ALA A C 1
ATOM 1403 O O . ALA A 1 174 ? -6.940 -7.182 11.553 1.00 92.75 174 ALA A O 1
ATOM 1404 N N . GLY A 1 175 ? -5.134 -8.088 10.574 1.00 91.81 175 GLY A N 1
ATOM 1405 C CA . GLY A 1 175 ? -5.018 -9.221 11.497 1.00 91.81 175 GLY A CA 1
ATOM 1406 C C . GLY A 1 175 ? -4.757 -8.791 12.945 1.00 91.81 175 GLY A C 1
ATOM 1407 O O . GLY A 1 175 ? -5.409 -9.295 13.865 1.00 91.81 175 GLY A O 1
ATOM 1408 N N . LEU A 1 176 ? -3.865 -7.816 13.150 1.00 89.25 176 LEU A N 1
ATOM 1409 C CA . LEU A 1 176 ? -3.611 -7.223 14.468 1.00 89.25 176 LEU A CA 1
ATOM 1410 C C . LEU A 1 176 ? -4.859 -6.526 15.020 1.00 89.25 176 LEU A C 1
ATOM 1412 O O . LEU A 1 176 ? -5.213 -6.746 16.175 1.00 89.25 176 LEU A O 1
ATOM 1416 N N . VAL A 1 177 ? -5.564 -5.748 14.195 1.00 90.88 177 VAL A N 1
ATOM 1417 C CA . VAL A 1 177 ? -6.797 -5.055 14.604 1.00 90.88 177 VAL A CA 1
ATOM 1418 C C . VAL A 1 177 ? -7.926 -6.029 14.928 1.00 90.88 177 VAL A C 1
ATOM 1420 O O . VAL A 1 177 ? -8.606 -5.861 15.933 1.00 90.88 177 VAL A O 1
ATOM 1423 N N . VAL A 1 178 ? -8.129 -7.070 14.125 1.00 91.81 178 VAL A N 1
ATOM 1424 C CA . VAL A 1 178 ? -9.153 -8.089 14.397 1.00 91.81 178 VAL A CA 1
ATOM 1425 C C . VAL A 1 178 ? -8.868 -8.805 15.713 1.00 91.81 178 VAL A C 1
ATOM 1427 O O . VAL A 1 178 ? -9.762 -8.911 16.552 1.00 91.81 178 VAL A O 1
ATOM 1430 N N . SER A 1 179 ? -7.622 -9.226 15.933 1.00 87.44 179 SER A N 1
ATOM 1431 C CA . SER A 1 179 ? -7.214 -9.877 17.184 1.00 87.44 179 SER A CA 1
ATOM 1432 C C . SER A 1 179 ? -7.422 -8.946 18.380 1.00 87.44 179 SER A C 1
ATOM 1434 O O . SER A 1 179 ? -8.003 -9.337 19.389 1.00 87.44 179 SER A O 1
ATOM 1436 N N . ALA A 1 180 ? -7.025 -7.683 18.227 1.00 83.81 180 ALA A N 1
ATOM 1437 C CA . ALA A 1 180 ? -7.194 -6.648 19.230 1.00 83.81 180 ALA A CA 1
ATOM 1438 C C . ALA A 1 180 ? -8.648 -6.410 19.622 1.00 83.81 180 ALA A C 1
ATOM 1440 O O . ALA A 1 180 ? -8.968 -6.419 20.804 1.00 83.81 180 ALA A O 1
ATOM 1441 N N . LEU A 1 181 ? -9.525 -6.188 18.642 1.00 86.19 181 LEU A N 1
ATOM 1442 C CA . LEU A 1 181 ? -10.936 -5.896 18.886 1.00 86.19 181 LEU A CA 1
ATOM 1443 C C . LEU A 1 181 ? -11.659 -7.110 19.479 1.00 86.19 181 LEU A C 1
ATOM 1445 O O . LEU A 1 181 ? -12.541 -6.930 20.313 1.00 86.19 181 LEU A O 1
ATOM 1449 N N . THR A 1 182 ? -11.254 -8.325 19.099 1.00 84.44 182 THR A N 1
ATOM 1450 C CA . THR A 1 182 ? -11.781 -9.577 19.665 1.00 84.44 182 THR A CA 1
ATOM 1451 C C . THR A 1 182 ? -11.412 -9.711 21.144 1.00 84.44 182 THR A C 1
ATOM 1453 O O . THR A 1 182 ? -12.284 -9.929 21.979 1.00 84.44 182 THR A O 1
ATOM 1456 N N . ILE A 1 183 ? -10.135 -9.506 21.492 1.00 80.44 183 ILE A N 1
ATOM 1457 C CA . ILE A 1 183 ? -9.667 -9.536 22.889 1.00 80.44 183 ILE A CA 1
ATOM 1458 C C . ILE A 1 183 ? -10.314 -8.395 23.683 1.00 80.44 183 ILE A C 1
ATOM 1460 O O . ILE A 1 183 ? -10.821 -8.597 24.784 1.00 80.44 183 ILE A O 1
ATOM 1464 N N . ALA A 1 184 ? -10.353 -7.195 23.106 1.00 75.06 184 ALA A N 1
ATOM 1465 C CA . ALA A 1 184 ? -10.929 -6.024 23.744 1.00 75.06 184 ALA A CA 1
ATOM 1466 C C . ALA A 1 184 ? -12.431 -6.194 24.036 1.00 75.06 184 ALA A C 1
ATOM 1468 O O . ALA A 1 184 ? -12.917 -5.777 25.081 1.00 75.06 184 ALA A O 1
ATOM 1469 N N . ALA A 1 185 ? -13.186 -6.856 23.163 1.00 74.06 185 ALA A N 1
ATOM 1470 C CA . ALA A 1 185 ? -14.599 -7.115 23.421 1.00 74.06 185 ALA A CA 1
ATOM 1471 C C . ALA A 1 185 ? -14.842 -8.041 24.630 1.00 74.06 185 ALA A C 1
ATOM 1473 O O . ALA A 1 185 ? -15.917 -7.987 25.223 1.00 74.06 185 ALA A O 1
ATOM 1474 N N . GLN A 1 186 ? -13.858 -8.864 25.007 1.00 72.62 186 GLN A N 1
ATOM 1475 C CA . GLN A 1 186 ? -13.963 -9.836 26.100 1.00 72.62 186 GLN A CA 1
ATOM 1476 C C . GLN A 1 186 ? -13.481 -9.275 27.448 1.00 72.62 186 GLN A C 1
ATOM 1478 O O . GLN A 1 186 ? -14.014 -9.648 28.490 1.00 72.62 186 GLN A O 1
ATOM 1483 N N . SER A 1 187 ? -12.491 -8.377 27.441 1.00 64.25 187 SER A N 1
ATOM 1484 C CA . SER A 1 187 ? -11.745 -8.008 28.656 1.00 64.25 187 SER A CA 1
ATOM 1485 C C . SER A 1 187 ? -12.384 -6.916 29.523 1.00 64.25 187 SER A C 1
ATOM 1487 O O . SER A 1 187 ? -11.999 -6.783 30.680 1.00 64.25 187 SER A O 1
ATOM 1489 N N . GLY A 1 188 ? -13.359 -6.148 29.019 1.00 57.94 188 GLY A N 1
ATOM 1490 C CA . GLY A 1 188 ? -14.184 -5.187 29.783 1.00 57.94 188 GLY A CA 1
ATOM 1491 C C . GLY A 1 188 ? -13.475 -3.958 30.394 1.00 57.94 188 GLY A C 1
ATOM 1492 O O . GLY A 1 188 ? -14.048 -2.872 30.387 1.00 57.94 188 GLY A O 1
ATOM 1493 N N . GLY A 1 189 ? -12.236 -4.082 30.878 1.00 61.34 189 GLY A N 1
ATOM 1494 C CA . GLY A 1 189 ? -11.393 -3.013 31.421 1.00 61.34 189 GLY A CA 1
ATOM 1495 C C . GLY A 1 189 ? -10.033 -2.961 30.719 1.00 61.34 189 GLY A C 1
ATOM 1496 O O . GLY A 1 189 ? -9.492 -3.992 30.331 1.00 61.34 189 GLY A O 1
ATOM 1497 N N . GLY A 1 190 ? -9.490 -1.756 30.514 1.00 73.06 190 GLY A N 1
ATOM 1498 C CA . GLY A 1 190 ? -8.204 -1.552 29.824 1.00 73.06 190 GLY A CA 1
ATOM 1499 C C . GLY A 1 190 ? -8.284 -1.489 28.289 1.00 73.06 190 GLY A C 1
ATOM 1500 O O . GLY A 1 190 ? -7.273 -1.630 27.596 1.00 73.06 190 GLY A O 1
ATOM 1501 N N . LEU A 1 191 ? -9.494 -1.350 27.730 1.00 78.12 191 LEU A N 1
ATOM 1502 C CA . LEU A 1 191 ? -9.722 -1.413 26.279 1.00 78.12 191 LEU A CA 1
ATOM 1503 C C . LEU A 1 191 ? -9.076 -0.246 25.546 1.00 78.12 191 LEU A C 1
ATOM 1505 O O . LEU A 1 191 ? -8.506 -0.433 24.475 1.00 78.12 191 LEU A O 1
ATOM 1509 N N . ALA A 1 192 ? -9.138 0.946 26.133 1.00 85.50 192 ALA A N 1
ATOM 1510 C CA . ALA A 1 192 ? -8.535 2.126 25.543 1.00 85.50 192 ALA A CA 1
ATOM 1511 C C . ALA A 1 192 ? -7.007 1.992 25.487 1.00 85.50 192 ALA A C 1
ATOM 1513 O O . ALA A 1 192 ? -6.428 2.178 24.423 1.00 85.50 192 ALA A O 1
ATOM 1514 N N . GLU A 1 193 ? -6.376 1.579 26.586 1.00 86.62 193 GLU A N 1
ATOM 1515 C CA . GLU A 1 193 ? -4.929 1.374 26.694 1.00 86.62 193 GLU A CA 1
ATOM 1516 C C . GLU A 1 193 ? -4.443 0.300 25.714 1.00 86.62 193 GLU A C 1
ATOM 1518 O O . GLU A 1 193 ? -3.423 0.464 25.043 1.00 86.62 193 GLU A O 1
ATOM 1523 N N . THR A 1 194 ? -5.207 -0.788 25.580 1.00 86.75 194 THR A N 1
ATOM 1524 C CA . THR A 1 194 ? -4.897 -1.865 24.632 1.00 86.75 194 THR A CA 1
ATOM 1525 C C . THR A 1 194 ? -4.949 -1.350 23.191 1.00 86.75 194 THR A C 1
ATOM 1527 O O . THR A 1 194 ? -3.992 -1.533 22.434 1.00 86.75 194 THR A O 1
ATOM 1530 N N . LEU A 1 195 ? -6.029 -0.657 22.809 1.00 88.88 195 LEU A N 1
ATOM 1531 C CA . LEU A 1 195 ? -6.184 -0.097 21.463 1.00 88.88 195 LEU A CA 1
ATOM 1532 C C . LEU A 1 195 ? -5.101 0.949 21.146 1.00 88.88 195 LEU A C 1
ATOM 1534 O O . LEU A 1 195 ? -4.596 0.964 20.023 1.00 88.88 195 LEU A O 1
ATOM 1538 N N . GLU A 1 196 ? -4.685 1.764 22.120 1.00 91.31 196 GLU A N 1
ATOM 1539 C CA . GLU A 1 196 ? -3.561 2.698 21.970 1.00 91.31 196 GLU A CA 1
ATOM 1540 C C . GLU A 1 196 ? -2.226 1.998 21.745 1.00 91.31 196 GLU A C 1
ATOM 1542 O O . GLU A 1 196 ? -1.485 2.381 20.840 1.00 91.31 196 GLU A O 1
ATOM 1547 N N . GLY A 1 197 ? -1.919 0.961 22.529 1.00 90.06 197 GLY A N 1
ATOM 1548 C CA . GLY A 1 197 ? -0.679 0.202 22.366 1.00 90.06 197 GLY A CA 1
ATOM 1549 C C . GLY A 1 197 ? -0.568 -0.416 20.970 1.00 90.06 197 GLY A C 1
ATOM 1550 O O . GLY A 1 197 ? 0.498 -0.404 20.347 1.00 90.06 197 GLY A O 1
ATOM 1551 N N . ILE A 1 198 ? -1.687 -0.893 20.424 1.00 90.62 198 ILE A N 1
ATOM 1552 C CA . ILE A 1 198 ? -1.733 -1.449 19.068 1.00 90.62 198 ILE A CA 1
ATOM 1553 C C . ILE A 1 198 ? -1.645 -0.347 18.016 1.00 90.62 198 ILE A C 1
ATOM 1555 O O . ILE A 1 198 ? -0.920 -0.513 17.037 1.00 90.62 198 ILE A O 1
ATOM 1559 N N . ALA A 1 199 ? -2.318 0.789 18.214 1.00 93.69 199 ALA A N 1
ATOM 1560 C CA . ALA A 1 199 ? -2.194 1.931 17.315 1.00 93.69 199 ALA A CA 1
ATOM 1561 C C . ALA A 1 199 ? -0.739 2.414 17.220 1.00 93.69 199 ALA A C 1
ATOM 1563 O O . ALA A 1 199 ? -0.222 2.590 16.116 1.00 93.69 199 ALA A O 1
ATOM 1564 N N . ALA A 1 200 ? -0.052 2.533 18.361 1.00 94.12 200 ALA A N 1
ATOM 1565 C CA . ALA A 1 200 ? 1.363 2.883 18.426 1.00 94.12 200 ALA A CA 1
ATOM 1566 C C . ALA A 1 200 ? 2.239 1.843 17.709 1.00 94.12 200 ALA A C 1
ATOM 1568 O O . ALA A 1 200 ? 3.141 2.199 16.949 1.00 94.12 200 ALA A O 1
ATOM 1569 N N . THR A 1 201 ? 1.936 0.553 17.884 1.00 92.62 201 THR A N 1
ATOM 1570 C CA . THR A 1 201 ? 2.642 -0.541 17.199 1.00 92.62 201 THR A CA 1
ATOM 1571 C C . THR A 1 201 ? 2.461 -0.468 15.679 1.00 92.62 201 THR A C 1
ATOM 1573 O O . THR A 1 201 ? 3.431 -0.593 14.928 1.00 92.62 201 THR A O 1
ATOM 1576 N N . LEU A 1 202 ? 1.238 -0.216 15.199 1.00 93.31 202 LEU A N 1
ATOM 1577 C CA . LEU A 1 202 ? 0.955 -0.064 13.771 1.00 93.31 202 LEU A CA 1
ATOM 1578 C C . LEU A 1 202 ? 1.614 1.189 13.183 1.00 93.31 202 LEU A C 1
ATOM 1580 O O . LEU A 1 202 ? 2.204 1.101 12.108 1.00 93.31 202 LEU A O 1
ATOM 1584 N N . GLN A 1 203 ? 1.583 2.328 13.884 1.00 95.19 203 GLN A N 1
ATOM 1585 C CA . GLN A 1 203 ? 2.293 3.541 13.461 1.00 95.19 203 GLN A CA 1
ATOM 1586 C C . GLN A 1 203 ? 3.800 3.300 13.366 1.00 95.19 203 GLN A C 1
ATOM 1588 O O . GLN A 1 203 ? 4.406 3.615 12.342 1.00 95.19 203 GLN A O 1
ATOM 1593 N N . ALA A 1 204 ? 4.406 2.681 14.384 1.00 94.69 204 ALA A N 1
ATOM 1594 C CA . ALA A 1 204 ? 5.822 2.325 14.363 1.00 94.69 204 ALA A CA 1
ATOM 1595 C C . ALA A 1 204 ? 6.155 1.428 13.159 1.00 94.69 204 ALA A C 1
ATOM 1597 O O . ALA A 1 204 ? 7.131 1.678 12.450 1.00 94.69 204 ALA A O 1
ATOM 1598 N N . ARG A 1 205 ? 5.306 0.436 12.862 1.00 92.56 205 ARG A N 1
ATOM 1599 C CA . ARG A 1 205 ? 5.451 -0.436 11.686 1.00 92.56 205 ARG A CA 1
ATOM 1600 C C . ARG A 1 205 ? 5.360 0.343 10.371 1.00 92.56 205 ARG A C 1
ATOM 1602 O O . ARG A 1 205 ? 6.222 0.165 9.513 1.00 92.56 205 ARG A O 1
ATOM 1609 N N . LEU A 1 206 ? 4.373 1.227 10.208 1.00 92.19 206 LEU A N 1
ATOM 1610 C CA . LEU A 1 206 ? 4.235 2.067 9.011 1.00 92.19 206 LEU A CA 1
ATOM 1611 C C . LEU A 1 206 ? 5.445 2.994 8.826 1.00 92.19 206 LEU A C 1
ATOM 1613 O O . LEU A 1 206 ? 5.968 3.103 7.716 1.00 92.19 206 LEU A O 1
ATOM 1617 N N . HIS A 1 207 ? 5.952 3.596 9.905 1.00 94.06 207 HIS A N 1
ATOM 1618 C CA . HIS A 1 207 ? 7.164 4.415 9.868 1.00 94.06 207 HIS A CA 1
ATOM 1619 C C . HIS A 1 207 ? 8.407 3.609 9.481 1.00 94.06 207 HIS A C 1
ATOM 1621 O O . HIS A 1 207 ? 9.196 4.065 8.650 1.00 94.06 207 HIS A O 1
ATOM 1627 N N . LEU A 1 208 ? 8.576 2.404 10.033 1.00 93.00 208 LEU A N 1
ATOM 1628 C CA . LEU A 1 208 ? 9.675 1.509 9.667 1.00 93.00 208 LEU A CA 1
ATOM 1629 C C . LEU A 1 208 ? 9.609 1.118 8.188 1.00 93.00 208 LEU A C 1
ATOM 1631 O O . LEU A 1 208 ? 10.609 1.247 7.484 1.00 93.00 208 LEU A O 1
ATOM 1635 N N . LEU A 1 209 ? 8.436 0.717 7.690 1.00 89.88 209 LEU A N 1
ATOM 1636 C CA . LEU A 1 209 ? 8.233 0.381 6.277 1.00 89.88 209 LEU A CA 1
ATOM 1637 C C . LEU A 1 209 ? 8.484 1.585 5.360 1.00 89.88 209 LEU A C 1
ATOM 1639 O O . LEU A 1 209 ? 9.142 1.444 4.328 1.00 89.88 209 LEU A O 1
ATOM 1643 N N . GLY A 1 210 ? 8.023 2.776 5.751 1.00 89.69 210 GLY A N 1
ATOM 1644 C CA . GLY A 1 210 ? 8.302 4.021 5.039 1.00 89.69 210 GLY A CA 1
ATOM 1645 C C . GLY A 1 210 ? 9.800 4.323 4.970 1.00 89.69 210 GLY A C 1
ATOM 1646 O O . GLY A 1 210 ? 10.321 4.651 3.903 1.00 89.69 210 GLY A O 1
ATOM 1647 N N . ARG A 1 211 ? 10.525 4.126 6.078 1.00 90.12 211 ARG A N 1
ATOM 1648 C CA . ARG A 1 211 ? 11.981 4.309 6.143 1.00 90.12 211 ARG A CA 1
ATOM 1649 C C . ARG A 1 211 ? 12.730 3.287 5.288 1.00 90.12 211 ARG A C 1
ATOM 1651 O O . ARG A 1 211 ? 13.634 3.674 4.553 1.00 90.12 211 ARG A O 1
ATOM 1658 N N . ILE A 1 212 ? 12.335 2.015 5.328 1.00 89.62 212 ILE A N 1
ATOM 1659 C CA . ILE A 1 212 ? 12.880 0.968 4.450 1.00 89.62 212 ILE A CA 1
ATOM 1660 C C . ILE A 1 212 ? 12.646 1.349 2.985 1.00 89.62 212 ILE A C 1
ATOM 1662 O O . ILE A 1 212 ? 13.568 1.287 2.172 1.00 89.62 212 ILE A O 1
ATOM 1666 N N . HIS A 1 213 ? 11.442 1.803 2.630 1.00 86.81 213 HIS A N 1
ATOM 1667 C CA . HIS A 1 213 ? 11.128 2.200 1.259 1.00 86.81 213 HIS A CA 1
ATOM 1668 C C . HIS A 1 213 ? 11.964 3.398 0.786 1.00 86.81 213 HIS A C 1
ATOM 1670 O O . HIS A 1 213 ? 12.469 3.384 -0.334 1.00 86.81 213 HIS A O 1
ATOM 1676 N N . ALA A 1 214 ? 12.151 4.407 1.640 1.00 88.12 214 ALA A N 1
ATOM 1677 C CA . ALA A 1 214 ? 12.966 5.581 1.334 1.00 88.12 214 ALA A CA 1
ATOM 1678 C C . ALA A 1 214 ? 14.460 5.239 1.183 1.00 88.12 214 ALA A C 1
ATOM 1680 O O . ALA A 1 214 ? 15.104 5.657 0.225 1.00 88.12 214 ALA A O 1
ATOM 1681 N N . LEU A 1 215 ? 15.017 4.429 2.087 1.00 86.94 215 LEU A N 1
ATOM 1682 C CA . LEU A 1 215 ? 16.426 4.029 2.016 1.00 86.94 215 LEU A CA 1
ATOM 1683 C C . LEU A 1 215 ? 16.698 3.107 0.820 1.00 86.94 215 LEU A C 1
ATOM 1685 O O . LEU A 1 215 ? 17.697 3.259 0.116 1.00 86.94 215 LEU A O 1
ATOM 1689 N N . THR A 1 216 ? 15.788 2.171 0.540 1.00 86.69 216 THR A N 1
ATOM 1690 C CA . THR A 1 216 ? 15.924 1.272 -0.615 1.00 86.69 216 THR A CA 1
ATOM 1691 C C . THR A 1 216 ? 15.712 1.995 -1.941 1.00 86.69 216 THR A C 1
ATOM 1693 O O . THR A 1 216 ? 16.368 1.640 -2.920 1.00 86.69 216 THR A O 1
ATOM 1696 N N . SER A 1 217 ? 14.846 3.012 -2.014 1.00 84.94 217 SER A N 1
ATOM 1697 C CA . SER A 1 217 ? 14.675 3.811 -3.234 1.00 84.94 217 SER A CA 1
ATOM 1698 C C . SER A 1 217 ? 15.936 4.613 -3.563 1.00 84.94 217 SER A C 1
ATOM 1700 O O . SER A 1 217 ? 16.357 4.615 -4.721 1.00 84.94 217 SER A O 1
ATOM 1702 N N . GLN A 1 218 ? 16.602 5.185 -2.555 1.00 85.88 218 GLN A N 1
ATOM 1703 C CA . GLN A 1 218 ? 17.896 5.851 -2.716 1.00 85.88 218 GLN A CA 1
ATOM 1704 C C . GLN A 1 218 ? 18.972 4.887 -3.243 1.00 85.88 218 GLN A C 1
ATOM 1706 O O . GLN A 1 218 ? 19.628 5.190 -4.241 1.00 85.88 218 GLN A O 1
ATOM 1711 N N . GLY A 1 219 ? 19.121 3.710 -2.624 1.00 84.88 219 GLY A N 1
ATOM 1712 C CA . GLY A 1 219 ? 20.086 2.698 -3.074 1.00 84.88 219 GLY A CA 1
ATOM 1713 C C . GLY A 1 219 ? 19.799 2.192 -4.493 1.00 84.88 219 GLY A C 1
ATOM 1714 O O . GLY A 1 219 ? 20.711 2.075 -5.310 1.00 84.88 219 GLY A O 1
ATOM 1715 N N . ARG A 1 220 ? 18.519 1.970 -4.833 1.00 85.50 220 ARG A N 1
ATOM 1716 C CA . ARG A 1 220 ? 18.092 1.616 -6.200 1.00 85.50 220 ARG A CA 1
ATOM 1717 C C . ARG A 1 220 ? 18.458 2.704 -7.205 1.00 85.50 220 ARG A C 1
ATOM 1719 O O . ARG A 1 220 ? 18.919 2.376 -8.290 1.00 85.50 220 ARG A O 1
ATOM 1726 N N . MET A 1 221 ? 18.246 3.975 -6.871 1.00 86.88 221 MET A N 1
ATOM 1727 C CA . MET A 1 221 ? 18.575 5.088 -7.761 1.00 86.88 221 MET A CA 1
ATOM 1728 C C . MET A 1 221 ? 20.080 5.147 -8.044 1.00 86.88 221 MET A C 1
ATOM 1730 O O . MET A 1 221 ? 20.466 5.225 -9.204 1.00 86.88 221 MET A O 1
ATOM 1734 N N . GLN A 1 222 ? 20.926 5.033 -7.015 1.00 86.81 222 GLN A N 1
ATOM 1735 C CA . GLN A 1 222 ? 22.384 5.000 -7.189 1.00 86.81 222 GLN A CA 1
ATOM 1736 C C . GLN A 1 222 ? 22.835 3.816 -8.051 1.00 86.81 222 GLN A C 1
ATOM 1738 O O . GLN A 1 222 ? 23.639 3.990 -8.962 1.00 86.81 222 GLN A O 1
ATOM 1743 N N . ALA A 1 223 ? 22.268 2.633 -7.811 1.00 85.88 223 ALA A N 1
ATOM 1744 C CA . ALA A 1 223 ? 22.521 1.450 -8.622 1.00 85.88 223 ALA A CA 1
ATOM 1745 C C . ALA A 1 223 ? 22.142 1.651 -10.098 1.00 85.88 223 ALA A C 1
ATOM 1747 O O . ALA A 1 223 ? 22.916 1.291 -10.978 1.00 85.88 223 ALA A O 1
ATOM 1748 N N . TRP A 1 224 ? 20.982 2.255 -10.380 1.00 85.94 224 TRP A N 1
ATOM 1749 C CA . TRP A 1 224 ? 20.568 2.568 -11.750 1.00 85.94 224 TRP A CA 1
ATOM 1750 C C . TRP A 1 224 ? 21.480 3.596 -12.420 1.00 85.94 224 TRP A C 1
ATOM 1752 O O . TRP A 1 224 ? 21.774 3.451 -13.602 1.00 85.94 224 TRP A O 1
ATOM 1762 N N . VAL A 1 225 ? 21.950 4.602 -11.676 1.00 90.31 225 VAL A N 1
ATOM 1763 C CA . VAL A 1 225 ? 22.930 5.572 -12.185 1.00 90.31 225 VAL A CA 1
ATOM 1764 C C . VAL A 1 225 ? 24.237 4.869 -12.543 1.00 90.31 225 VAL A C 1
ATOM 1766 O O . VAL A 1 225 ? 24.737 5.069 -13.645 1.00 90.31 225 VAL A O 1
ATOM 1769 N N . MET A 1 226 ? 24.764 4.011 -11.662 1.00 89.19 226 MET A N 1
ATOM 1770 C CA . MET A 1 226 ? 25.998 3.269 -11.939 1.00 89.19 226 MET A CA 1
ATOM 1771 C C . MET A 1 226 ? 25.847 2.312 -13.122 1.00 89.19 226 MET A C 1
ATOM 1773 O O . MET A 1 226 ? 26.691 2.334 -14.009 1.00 89.19 226 MET A O 1
ATOM 1777 N N . ALA A 1 227 ? 24.748 1.556 -13.187 1.00 87.56 227 ALA A N 1
ATOM 1778 C CA . ALA A 1 227 ? 24.474 0.637 -14.292 1.00 87.56 227 ALA A CA 1
ATOM 1779 C C . ALA A 1 227 ? 24.294 1.358 -15.640 1.00 87.56 227 ALA A C 1
ATOM 1781 O O . ALA A 1 227 ? 24.514 0.785 -16.703 1.00 87.56 227 ALA A O 1
ATOM 1782 N N . ALA A 1 228 ? 23.886 2.632 -15.627 1.00 90.31 228 ALA A N 1
ATOM 1783 C CA . ALA A 1 228 ? 23.764 3.436 -16.839 1.00 90.31 228 ALA A CA 1
ATOM 1784 C C . ALA A 1 228 ? 25.112 3.995 -17.333 1.00 90.31 228 ALA A C 1
ATOM 1786 O O . ALA A 1 228 ? 25.229 4.313 -18.518 1.00 90.31 228 ALA A O 1
ATOM 1787 N N . LEU A 1 229 ? 26.131 4.111 -16.467 1.00 91.56 229 LEU A N 1
ATOM 1788 C CA . LEU A 1 229 ? 27.409 4.749 -16.809 1.00 91.56 229 LEU A CA 1
ATOM 1789 C C . LEU A 1 229 ? 28.109 4.120 -18.023 1.00 91.56 229 LEU A C 1
ATOM 1791 O O . LEU A 1 229 ? 28.492 4.891 -18.904 1.00 91.56 229 LEU A O 1
ATOM 1795 N N . PRO A 1 230 ? 28.263 2.784 -18.149 1.00 88.75 230 PRO A N 1
ATOM 1796 C CA . PRO A 1 230 ? 28.955 2.199 -19.299 1.00 88.75 230 PRO A CA 1
ATOM 1797 C C . PRO A 1 230 ? 28.253 2.498 -20.623 1.00 88.75 230 PRO A C 1
ATOM 1799 O O . PRO A 1 230 ? 28.913 2.748 -21.626 1.00 88.75 230 PRO A O 1
ATOM 1802 N N . PHE A 1 231 ? 26.919 2.534 -20.625 1.00 90.00 231 PHE A N 1
ATOM 1803 C CA . PHE A 1 231 ? 26.129 2.852 -21.815 1.00 90.00 231 PHE A CA 1
ATOM 1804 C C . PHE A 1 231 ? 26.248 4.327 -22.195 1.00 90.00 231 PHE A C 1
ATOM 1806 O O . PHE A 1 231 ? 26.417 4.646 -23.371 1.00 90.00 231 PHE A O 1
ATOM 1813 N N . VAL A 1 232 ? 26.200 5.228 -21.207 1.00 92.94 232 VAL A N 1
ATOM 1814 C CA . VAL A 1 232 ? 26.398 6.667 -21.431 1.00 92.94 232 VAL A CA 1
ATOM 1815 C C . VAL A 1 232 ? 27.811 6.935 -21.944 1.00 92.94 232 VAL A C 1
ATOM 1817 O O . VAL A 1 232 ? 27.969 7.655 -22.925 1.00 92.94 232 VAL A O 1
ATOM 1820 N N . LEU A 1 233 ? 28.832 6.319 -21.342 1.00 90.88 233 LEU A N 1
ATOM 1821 C CA . LEU A 1 233 ? 30.219 6.434 -21.794 1.00 90.88 233 LEU A CA 1
ATOM 1822 C C . LEU A 1 233 ? 30.407 5.865 -23.200 1.00 90.88 233 LEU A C 1
ATOM 1824 O O . LEU A 1 233 ? 31.028 6.525 -24.025 1.00 90.88 233 LEU A O 1
ATOM 1828 N N . ALA A 1 234 ? 29.841 4.696 -23.505 1.00 87.69 234 ALA A N 1
ATOM 1829 C CA . ALA A 1 234 ? 29.890 4.126 -24.850 1.00 87.69 234 ALA A CA 1
ATOM 1830 C C . ALA A 1 234 ? 29.254 5.066 -25.887 1.00 87.69 234 ALA A C 1
ATOM 1832 O O . ALA A 1 234 ? 29.810 5.263 -26.966 1.00 87.69 234 ALA A O 1
ATOM 1833 N N . LEU A 1 235 ? 28.123 5.693 -25.546 1.00 90.56 235 LEU A N 1
ATOM 1834 C CA . LEU A 1 235 ? 27.447 6.654 -26.414 1.00 90.56 235 LEU A CA 1
ATOM 1835 C C . LEU A 1 235 ? 28.270 7.934 -26.602 1.00 90.56 235 LEU A C 1
ATOM 1837 O O . LEU A 1 235 ? 28.399 8.412 -27.722 1.00 90.56 235 LEU A O 1
ATOM 1841 N N . VAL A 1 236 ? 28.866 8.473 -25.538 1.00 93.88 236 VAL A N 1
ATOM 1842 C CA . VAL A 1 236 ? 29.732 9.662 -25.605 1.00 93.88 236 VAL A CA 1
ATOM 1843 C C . VAL A 1 236 ? 30.995 9.376 -26.423 1.00 93.88 236 VAL A C 1
ATOM 1845 O O . VAL A 1 236 ? 31.334 10.150 -27.317 1.00 93.88 236 VAL A O 1
ATOM 1848 N N . LEU A 1 237 ? 31.667 8.248 -26.172 1.00 89.69 237 LEU A N 1
ATOM 1849 C CA . LEU A 1 237 ? 32.872 7.839 -26.900 1.00 89.69 237 LEU A CA 1
ATOM 1850 C C . LEU A 1 237 ? 32.590 7.552 -28.372 1.00 89.69 237 LEU A C 1
ATOM 1852 O O . LEU A 1 237 ? 33.447 7.814 -29.205 1.00 89.69 237 LEU A O 1
ATOM 1856 N N . HIS A 1 238 ? 31.389 7.090 -28.715 1.00 87.88 238 HIS A N 1
ATOM 1857 C CA . HIS A 1 238 ? 30.989 6.939 -30.111 1.00 87.88 238 HIS A CA 1
ATOM 1858 C C . HIS A 1 238 ? 31.053 8.263 -30.894 1.00 87.88 238 HIS A C 1
ATOM 1860 O O . HIS A 1 238 ? 31.413 8.248 -32.069 1.00 87.88 238 HIS A O 1
ATOM 1866 N N . TYR A 1 239 ? 30.752 9.398 -30.250 1.00 92.38 239 TYR A N 1
ATOM 1867 C CA . TYR A 1 239 ? 3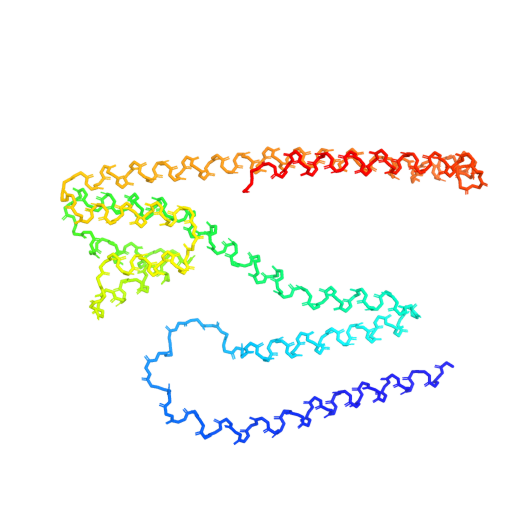0.837 10.721 -30.876 1.00 92.38 239 TYR A CA 1
ATOM 1868 C C . TYR A 1 239 ? 32.217 11.377 -30.741 1.00 92.38 239 TYR A C 1
ATOM 1870 O O . TYR A 1 239 ? 32.632 12.082 -31.657 1.00 92.38 239 TYR A O 1
ATOM 1878 N N . LEU A 1 240 ? 32.914 11.180 -29.615 1.00 92.62 240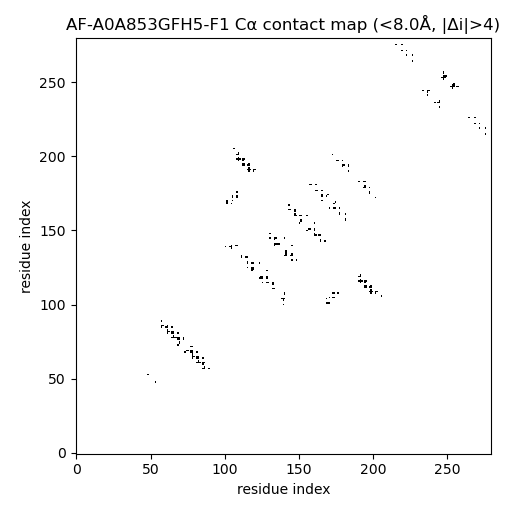 LEU A N 1
ATOM 1879 C CA . LEU A 1 240 ? 34.214 11.818 -29.361 1.00 92.62 240 LEU A CA 1
ATOM 1880 C C . LEU A 1 240 ? 35.390 11.091 -30.023 1.00 92.62 240 LEU A C 1
ATOM 1882 O O . LEU A 1 240 ? 36.298 11.747 -30.524 1.00 92.62 240 LEU A O 1
ATOM 1886 N N . ASP A 1 241 ? 35.379 9.758 -30.023 1.00 90.69 241 ASP A N 1
ATOM 1887 C CA . ASP A 1 241 ? 36.436 8.918 -30.592 1.00 90.69 241 ASP A CA 1
ATOM 1888 C C . ASP A 1 241 ? 35.828 7.732 -31.370 1.00 90.69 241 ASP A C 1
ATOM 1890 O O . ASP A 1 241 ? 35.796 6.581 -30.907 1.00 90.69 241 ASP A O 1
ATOM 1894 N N . PRO A 1 242 ? 35.314 7.999 -32.583 1.00 86.62 242 PRO A N 1
ATOM 1895 C CA . PRO A 1 242 ? 34.708 6.967 -33.413 1.00 86.62 242 PRO A CA 1
ATOM 1896 C C . PRO A 1 242 ? 35.715 5.888 -33.836 1.00 86.62 242 PRO A C 1
ATOM 1898 O O . PRO A 1 242 ? 35.304 4.756 -34.091 1.00 86.62 242 PRO A O 1
ATOM 1901 N N . GLN A 1 243 ? 37.017 6.193 -33.883 1.00 85.25 243 GLN A N 1
ATOM 1902 C CA . GLN A 1 243 ? 38.059 5.225 -34.235 1.00 85.25 243 GLN A CA 1
ATOM 1903 C C . GLN A 1 243 ? 38.240 4.174 -33.132 1.00 85.25 243 GLN A C 1
ATOM 1905 O O . GLN A 1 243 ? 38.243 2.976 -33.425 1.00 85.25 243 GLN A O 1
ATOM 1910 N N . ALA A 1 244 ? 38.301 4.594 -31.863 1.00 80.88 244 ALA A N 1
ATOM 1911 C CA . ALA A 1 244 ? 38.355 3.668 -30.732 1.00 80.88 244 ALA A CA 1
ATOM 1912 C C . ALA A 1 244 ? 37.085 2.807 -30.624 1.00 80.88 244 ALA A C 1
ATOM 1914 O O . ALA A 1 244 ? 37.170 1.601 -30.378 1.00 80.88 244 ALA A O 1
ATOM 1915 N N . MET A 1 245 ? 35.899 3.383 -30.864 1.00 87.38 245 MET A N 1
ATOM 1916 C CA . MET A 1 245 ? 34.661 2.596 -30.864 1.00 87.38 245 MET A CA 1
ATOM 1917 C C . MET A 1 245 ? 34.571 1.613 -32.028 1.00 87.38 245 MET A C 1
ATOM 1919 O O . MET A 1 245 ? 34.097 0.498 -31.827 1.00 87.38 245 MET A O 1
ATOM 1923 N N . GLN A 1 246 ? 35.043 1.961 -33.228 1.00 82.94 246 GLN A N 1
ATOM 1924 C CA . GLN A 1 246 ? 35.052 1.032 -34.366 1.00 82.94 246 GLN A CA 1
ATOM 1925 C C . GLN A 1 246 ? 35.821 -0.258 -34.058 1.00 82.94 246 GLN A C 1
ATOM 1927 O O . GLN A 1 246 ? 35.341 -1.342 -34.399 1.00 82.94 246 GLN A O 1
ATOM 1932 N N . ALA A 1 247 ? 36.950 -0.166 -33.347 1.00 85.62 247 ALA A N 1
ATOM 1933 C CA . ALA A 1 247 ? 37.687 -1.344 -32.893 1.00 85.62 247 ALA A CA 1
ATOM 1934 C C . ALA A 1 247 ? 36.834 -2.242 -31.977 1.00 85.62 247 ALA A C 1
ATOM 1936 O O . ALA A 1 247 ? 36.894 -3.466 -32.088 1.00 85.62 247 ALA A O 1
ATOM 1937 N N . LEU A 1 248 ? 35.987 -1.658 -31.124 1.00 84.81 248 LEU A N 1
ATOM 1938 C CA . LEU A 1 248 ? 35.087 -2.394 -30.231 1.00 84.81 248 LEU A CA 1
ATOM 1939 C C . LEU A 1 248 ? 34.011 -3.190 -30.999 1.00 84.81 248 LEU A C 1
ATOM 1941 O O . LEU A 1 248 ? 33.682 -4.313 -30.620 1.00 84.81 248 LEU A O 1
ATOM 1945 N N . TRP A 1 249 ? 33.480 -2.625 -32.089 1.00 84.69 249 TRP A N 1
ATOM 1946 C CA . TRP A 1 249 ? 32.399 -3.233 -32.879 1.00 84.69 249 TRP A CA 1
ATOM 1947 C C . TRP A 1 249 ? 32.882 -4.237 -33.926 1.00 84.69 249 TRP A C 1
ATOM 1949 O O . TRP A 1 249 ? 32.143 -5.161 -34.262 1.00 84.69 249 TRP A O 1
ATOM 1959 N N . GLN A 1 250 ? 34.086 -4.053 -34.471 1.00 85.50 250 GLN A N 1
ATOM 1960 C CA . GLN A 1 250 ? 34.555 -4.812 -35.636 1.00 85.50 250 GLN A CA 1
ATOM 1961 C C . GLN A 1 250 ? 35.611 -5.869 -35.307 1.00 85.50 250 GLN A C 1
ATOM 1963 O O . GLN A 1 250 ? 35.845 -6.762 -36.120 1.00 85.50 250 GLN A O 1
ATOM 1968 N N . THR A 1 251 ? 36.253 -5.802 -34.136 1.00 91.06 251 THR A N 1
ATOM 1969 C CA . THR A 1 251 ? 37.286 -6.778 -33.765 1.00 91.06 251 THR A CA 1
ATOM 1970 C C . THR A 1 251 ? 36.726 -7.894 -32.874 1.00 91.06 251 THR A C 1
ATOM 1972 O O . THR A 1 251 ? 35.906 -7.625 -31.991 1.00 91.06 251 THR A O 1
ATOM 1975 N N . PRO A 1 252 ? 37.214 -9.145 -33.017 1.00 87.50 252 PRO A N 1
ATOM 1976 C CA . PRO A 1 252 ? 36.850 -10.241 -32.115 1.00 87.50 252 PRO A CA 1
ATOM 1977 C C . PRO A 1 252 ? 37.167 -9.935 -30.643 1.00 87.50 252 PRO A C 1
ATOM 1979 O O . PRO A 1 252 ? 36.413 -10.317 -29.751 1.00 87.50 252 PRO A O 1
ATOM 1982 N N . ALA A 1 253 ? 38.258 -9.203 -30.384 1.00 87.06 253 ALA A N 1
ATOM 1983 C CA . ALA A 1 253 ? 38.624 -8.752 -29.043 1.00 87.06 253 ALA A CA 1
ATOM 1984 C C . ALA A 1 253 ? 37.591 -7.769 -28.461 1.00 87.06 253 ALA A C 1
ATOM 1986 O O . ALA A 1 253 ? 37.234 -7.877 -27.289 1.00 87.06 253 ALA A O 1
ATOM 1987 N N . GLY A 1 254 ? 37.055 -6.858 -29.280 1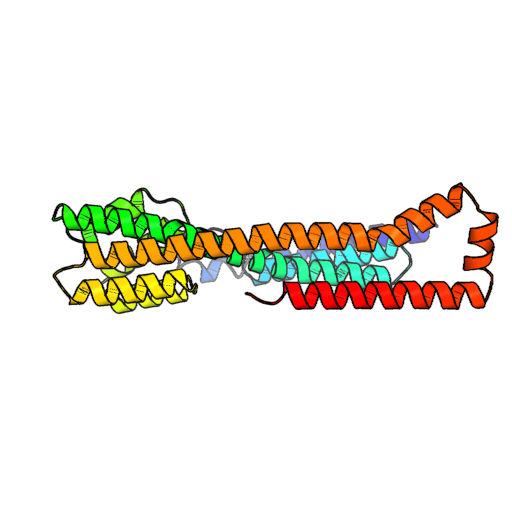.00 86.94 254 GLY A N 1
ATOM 1988 C CA . GLY A 1 254 ? 35.997 -5.930 -28.881 1.00 86.94 254 GLY A CA 1
ATOM 1989 C C . GLY A 1 254 ? 34.714 -6.637 -28.437 1.00 86.94 254 GLY A C 1
ATOM 1990 O O . GLY A 1 254 ? 34.139 -6.288 -27.408 1.00 86.94 254 GLY A O 1
ATOM 1991 N N . TRP A 1 255 ? 34.317 -7.705 -29.133 1.00 87.38 255 TRP A N 1
ATOM 1992 C CA . TRP A 1 255 ? 33.142 -8.501 -28.756 1.00 87.38 255 TRP A CA 1
ATOM 1993 C C . TRP A 1 255 ? 33.323 -9.213 -27.412 1.00 87.38 255 TRP A C 1
ATOM 1995 O O . TRP A 1 255 ? 32.382 -9.268 -26.620 1.00 87.38 255 TRP A O 1
ATOM 2005 N N . VAL A 1 256 ? 34.533 -9.706 -27.121 1.00 92.38 256 VAL A N 1
ATOM 2006 C CA . VAL A 1 256 ? 34.868 -10.288 -25.809 1.00 92.38 256 VAL A CA 1
ATOM 2007 C C . VAL A 1 256 ? 34.746 -9.239 -24.702 1.00 92.38 256 VAL A C 1
ATOM 2009 O O . VAL A 1 256 ? 34.163 -9.523 -23.657 1.00 92.38 256 VAL A O 1
ATOM 2012 N N . VAL A 1 257 ? 35.231 -8.015 -24.934 1.00 88.50 257 VAL A N 1
ATOM 2013 C CA . VAL A 1 257 ? 35.114 -6.909 -23.969 1.00 88.50 257 VAL A CA 1
ATOM 2014 C C . VAL A 1 257 ? 33.650 -6.536 -23.728 1.00 88.50 257 VAL A C 1
ATOM 2016 O O . VAL A 1 257 ? 33.240 -6.423 -22.575 1.00 88.50 257 VAL A O 1
ATOM 2019 N N . ILE A 1 258 ? 32.837 -6.405 -24.783 1.00 88.62 258 ILE A N 1
ATOM 2020 C CA . ILE A 1 258 ? 31.398 -6.116 -24.657 1.00 88.62 258 ILE A CA 1
ATOM 2021 C C . ILE A 1 258 ? 30.695 -7.217 -23.857 1.00 88.62 258 ILE A C 1
ATOM 2023 O O . ILE A 1 258 ? 29.932 -6.918 -22.939 1.00 88.62 258 ILE A O 1
ATOM 2027 N N . ALA A 1 259 ? 30.964 -8.487 -24.171 1.00 90.06 259 ALA A N 1
ATOM 2028 C CA . ALA A 1 259 ? 30.384 -9.618 -23.453 1.00 90.06 259 ALA A CA 1
ATOM 2029 C C . ALA A 1 259 ? 30.778 -9.615 -21.967 1.00 90.06 259 ALA A C 1
ATOM 2031 O O . ALA A 1 259 ? 29.933 -9.868 -21.108 1.00 90.06 259 ALA A O 1
ATOM 2032 N N . LEU A 1 260 ? 32.033 -9.279 -21.653 1.00 91.88 260 LEU A N 1
ATOM 2033 C CA . LEU A 1 260 ? 32.530 -9.179 -20.282 1.00 91.88 260 LEU A CA 1
ATOM 2034 C C . LEU A 1 260 ? 31.877 -8.020 -19.516 1.00 91.88 260 LEU A C 1
ATOM 2036 O O . LEU A 1 260 ? 31.419 -8.219 -18.392 1.00 91.88 260 LEU A O 1
ATOM 2040 N N . VAL A 1 261 ? 31.771 -6.837 -20.128 1.00 89.44 261 VAL A N 1
ATOM 2041 C CA . VAL A 1 261 ? 31.095 -5.668 -19.538 1.00 89.44 261 VAL A CA 1
ATOM 2042 C C . VAL A 1 261 ? 29.622 -5.971 -19.278 1.00 89.44 261 VAL A C 1
ATOM 2044 O O . VAL A 1 261 ? 29.145 -5.756 -18.166 1.00 89.44 261 VAL A O 1
ATOM 2047 N N . LEU A 1 262 ? 28.908 -6.532 -20.259 1.00 90.12 262 LEU A N 1
ATOM 2048 C CA . LEU A 1 262 ? 27.507 -6.923 -20.090 1.00 90.12 262 LEU A CA 1
ATOM 2049 C C . LEU A 1 262 ? 27.341 -8.006 -19.019 1.00 90.12 262 LEU A C 1
ATOM 2051 O O . LEU A 1 262 ? 26.405 -7.940 -18.228 1.00 90.12 262 LEU A O 1
ATOM 2055 N N . GLY A 1 263 ? 28.247 -8.983 -18.957 1.00 93.94 263 GLY A N 1
ATOM 2056 C CA . GLY A 1 263 ? 28.240 -10.013 -17.920 1.00 93.94 263 GLY A CA 1
ATOM 2057 C C . GLY A 1 263 ? 28.408 -9.431 -16.514 1.00 93.94 263 GLY A C 1
ATOM 2058 O O . GLY A 1 263 ? 27.649 -9.784 -15.607 1.00 93.94 263 GLY A O 1
ATOM 2059 N N . LEU A 1 264 ? 29.356 -8.506 -16.333 1.00 91.00 264 LEU A N 1
ATOM 2060 C CA . LEU A 1 264 ? 29.577 -7.804 -15.065 1.00 91.00 264 LEU A CA 1
ATOM 2061 C C . LEU A 1 264 ? 28.379 -6.925 -14.683 1.00 91.00 264 LEU A C 1
ATOM 2063 O O . LEU A 1 264 ? 27.929 -6.993 -13.540 1.00 91.00 264 LEU A O 1
ATOM 2067 N N . GLU A 1 265 ? 27.816 -6.177 -15.633 1.00 89.88 265 GLU A N 1
ATOM 2068 C CA . GLU A 1 265 ? 26.607 -5.363 -15.438 1.00 89.88 265 GLU A CA 1
ATOM 2069 C C . GLU A 1 265 ? 25.410 -6.215 -15.002 1.00 89.88 265 GLU A C 1
ATOM 2071 O O . GLU A 1 265 ? 24.782 -5.954 -13.974 1.00 89.88 265 GLU A O 1
ATOM 2076 N N . LEU A 1 266 ? 25.120 -7.300 -15.727 1.00 90.25 266 LEU A N 1
ATOM 2077 C CA . LEU A 1 266 ? 24.023 -8.211 -15.391 1.00 90.25 266 LEU A CA 1
ATOM 2078 C C . LEU A 1 266 ? 24.212 -8.845 -14.010 1.00 90.25 266 LEU A C 1
ATOM 2080 O O . LEU A 1 266 ? 23.246 -8.980 -13.255 1.00 90.25 266 LEU A O 1
ATOM 2084 N N . THR A 1 267 ? 25.451 -9.193 -13.662 1.00 90.44 267 THR A N 1
ATOM 2085 C CA . THR A 1 267 ? 25.800 -9.732 -12.344 1.00 90.44 267 THR A CA 1
ATOM 2086 C C . THR A 1 267 ? 25.581 -8.685 -11.251 1.00 90.44 267 THR A C 1
ATOM 2088 O O . THR A 1 267 ? 24.939 -8.976 -10.240 1.00 90.44 267 THR A O 1
ATOM 2091 N N . GLY A 1 268 ? 26.025 -7.445 -11.465 1.00 86.94 268 GLY A N 1
ATOM 2092 C CA . GLY A 1 268 ? 25.791 -6.328 -10.551 1.00 86.94 268 GLY A CA 1
ATOM 2093 C C . GLY A 1 268 ? 24.300 -6.072 -10.326 1.00 86.94 268 GLY A C 1
ATOM 2094 O O . GLY A 1 268 ? 23.829 -6.065 -9.185 1.00 86.94 268 GLY A O 1
ATOM 2095 N N . VAL A 1 269 ? 23.522 -5.965 -11.408 1.00 85.56 269 VAL A N 1
ATOM 2096 C CA . VAL A 1 269 ? 22.062 -5.793 -11.351 1.00 85.56 269 VAL A CA 1
ATOM 2097 C C . VAL A 1 269 ? 21.389 -6.963 -10.627 1.00 85.56 269 VAL A C 1
ATOM 2099 O O . VAL A 1 269 ? 20.452 -6.748 -9.852 1.00 85.56 269 VAL A O 1
ATOM 2102 N N . TYR A 1 270 ? 21.859 -8.196 -10.829 1.00 87.88 270 TYR A N 1
ATOM 2103 C CA . TYR A 1 270 ? 21.366 -9.370 -10.111 1.00 87.88 270 TYR A CA 1
ATOM 2104 C C . TYR A 1 270 ? 21.586 -9.254 -8.594 1.00 87.88 270 TYR A C 1
ATOM 2106 O O . TYR A 1 270 ? 20.635 -9.432 -7.826 1.00 87.88 270 TYR A O 1
ATOM 2114 N N . PHE A 1 271 ? 22.797 -8.899 -8.150 1.00 85.38 271 PHE A N 1
ATOM 2115 C CA . PHE A 1 271 ? 23.098 -8.716 -6.726 1.00 85.38 271 PHE A CA 1
ATOM 2116 C C . PHE A 1 271 ? 22.288 -7.577 -6.105 1.00 85.38 271 PHE A C 1
ATOM 2118 O O . PHE A 1 271 ? 21.709 -7.758 -5.033 1.00 85.38 271 PHE A O 1
ATOM 2125 N N . ILE A 1 272 ? 22.163 -6.443 -6.801 1.00 82.88 272 ILE A N 1
ATOM 2126 C CA . ILE A 1 272 ? 21.332 -5.315 -6.363 1.00 82.88 272 ILE A CA 1
ATOM 2127 C C . ILE A 1 272 ? 19.886 -5.770 -6.164 1.00 82.88 272 ILE A C 1
ATOM 2129 O O . ILE A 1 272 ? 19.306 -5.543 -5.103 1.00 82.88 272 ILE A O 1
ATOM 2133 N N . ARG A 1 273 ? 19.298 -6.459 -7.153 1.00 79.88 273 ARG A N 1
ATOM 2134 C CA . ARG A 1 273 ? 17.928 -6.983 -7.038 1.00 79.88 273 ARG A CA 1
ATOM 2135 C C . ARG A 1 273 ? 17.784 -7.933 -5.857 1.00 79.88 273 ARG A C 1
ATOM 2137 O O . ARG A 1 273 ? 16.771 -7.865 -5.169 1.00 79.88 273 ARG A O 1
ATOM 2144 N N . ARG A 1 274 ? 18.783 -8.781 -5.604 1.00 81.19 274 ARG A N 1
ATOM 2145 C CA . ARG A 1 274 ? 18.746 -9.755 -4.511 1.00 81.19 274 ARG A CA 1
ATOM 2146 C C . ARG A 1 274 ? 18.811 -9.091 -3.139 1.00 81.19 274 ARG A C 1
ATOM 2148 O O . ARG A 1 274 ? 17.941 -9.367 -2.320 1.00 81.19 274 ARG A O 1
ATOM 2155 N N . ILE A 1 275 ? 19.752 -8.174 -2.918 1.00 78.25 275 ILE A N 1
ATOM 2156 C CA . ILE A 1 275 ? 19.883 -7.419 -1.657 1.00 78.25 275 ILE A CA 1
ATOM 2157 C C . ILE A 1 275 ? 18.604 -6.628 -1.372 1.00 78.25 275 ILE A C 1
ATOM 2159 O O . ILE A 1 275 ? 18.087 -6.627 -0.261 1.00 78.25 275 ILE A O 1
ATOM 2163 N N . VAL A 1 276 ? 18.048 -6.003 -2.406 1.00 68.75 276 VAL A N 1
ATOM 2164 C CA . VAL A 1 276 ? 16.883 -5.124 -2.295 1.00 68.75 276 VAL A CA 1
ATOM 2165 C C . VAL A 1 276 ? 15.547 -5.887 -2.245 1.00 68.75 276 VAL A C 1
ATOM 2167 O O . VAL A 1 276 ? 14.506 -5.297 -1.955 1.00 68.75 276 VAL A O 1
ATOM 2170 N N . SER A 1 277 ? 15.550 -7.191 -2.534 1.00 64.31 277 SER A N 1
ATOM 2171 C CA . SER A 1 277 ? 14.379 -8.066 -2.375 1.00 64.31 277 SER A CA 1
ATOM 2172 C C . SER A 1 277 ? 14.212 -8.614 -0.955 1.00 64.31 277 SER A C 1
ATOM 2174 O O . SER A 1 277 ? 13.199 -9.243 -0.662 1.00 64.31 277 SER A O 1
ATOM 2176 N N . ILE A 1 278 ? 15.183 -8.371 -0.069 1.00 51.47 278 ILE A N 1
ATOM 2177 C CA . ILE A 1 278 ? 15.093 -8.746 1.339 1.00 51.47 278 ILE A CA 1
ATOM 2178 C C . ILE A 1 278 ? 14.170 -7.720 2.012 1.00 51.47 278 ILE A C 1
ATOM 2180 O O . ILE A 1 278 ? 14.539 -6.558 2.132 1.00 51.47 278 ILE A O 1
ATOM 2184 N N . GLN A 1 279 ? 12.986 -8.179 2.433 1.00 52.50 279 GLN A N 1
ATOM 2185 C CA . GLN A 1 279 ? 11.875 -7.448 3.079 1.00 52.50 279 GLN A CA 1
ATOM 2186 C C . GLN A 1 279 ? 10.751 -6.962 2.146 1.00 52.50 279 GLN A C 1
ATOM 2188 O O . GLN A 1 279 ? 10.555 -5.769 1.904 1.00 52.50 279 GLN A O 1
ATOM 2193 N N . VAL A 1 280 ? 9.946 -7.933 1.705 1.00 42.59 280 VAL A N 1
ATOM 2194 C CA . VAL A 1 280 ? 8.479 -7.922 1.868 1.00 42.59 280 VAL A CA 1
ATOM 2195 C C . VAL A 1 280 ? 8.006 -9.327 2.189 1.00 42.59 280 VAL A C 1
ATOM 2197 O O . VAL A 1 280 ? 8.503 -10.258 1.519 1.00 42.59 280 VAL A O 1
#

Radius of gyration: 29.03 Å; Cα contacts (8 Å, |Δi|>4): 158; chains: 1; bounding box: 75×26×84 Å

Nearest PDB structures (foldseek):
  3ja6-assembly1_H  TM=2.207E-01  e=9.180E+00  Escherichia coli

Mean predicted aligned error: 13.03 Å

Sequence (280 aa):
MTTYIFSIFIFVFISSWLLQHYLGKSYRQYQQRFTQAATSHLGEFFLFLDPAQLWLANVLAGVTIVMVTWVFSGLLWVAMIAGILVLITPQYVVRRYRRRRLQRFDEQLPDLLLALAGAMRSGSGMQAALRHIVLQSPAPLSQEFGLMLREQRMGVGLDQALAMLYQRMPSEGAGLVVSALTIAAQSGGGLAETLEGIAATLQARLHLLGRIHALTSQGRMQAWVMAALPFVLALVLHYLDPQAMQALWQTPAGWVVIALVLGLELTGVYFIRRIVSIQV

pLDDT: mean 79.67, std 15.58, range [39.31, 96.31]

Solvent-accessible surface area (backbone atoms only — not comparable to full-atom values): 15426 Å² total; per-residue (Å²): 116,71,68,59,59,52,52,50,52,51,49,55,50,50,54,53,49,51,57,58,56,60,61,62,66,63,60,73,67,49,73,78,65,56,83,82,75,79,82,85,82,92,80,83,79,90,73,92,62,51,69,66,57,55,50,51,52,39,51,51,51,16,52,52,45,23,51,52,39,28,72,76,67,73,38,63,68,60,10,50,52,52,18,52,51,50,58,50,43,61,60,54,51,52,52,51,51,52,51,52,50,50,50,54,32,47,69,47,45,31,60,53,29,43,54,42,20,54,35,40,70,74,68,40,54,65,73,60,40,47,55,57,52,35,72,75,39,62,80,57,49,21,56,51,53,47,47,33,58,47,43,39,74,73,70,42,51,69,67,59,30,41,51,53,44,32,72,77,42,80,42,75,55,41,51,52,49,41,54,47,53,52,52,43,74,73,58,85,66,65,48,32,62,52,32,38,56,49,19,52,51,49,48,53,50,53,51,49,52,51,49,50,52,54,55,50,50,53,54,51,51,54,50,53,54,58,70,41,43,66,58,53,47,52,57,51,37,47,75,76,38,47,68,68,42,48,47,40,76,75,35,77,67,24,48,52,51,52,52,50,53,50,51,52,48,53,50,50,54,49,51,52,53,54,65,71,57,66,87,124

Secondary structure (DSSP, 8-state):
-HHHHHHHHHHHHHHHHHHHHHHTTSHHHHTTTTTSS-SS--SS-S----HHHHHHHHHHHHHHHHHHHHHHH--HHHHHHHHHHHHHHHHHHHHHHHHHHHHHHHHHHHHHHHHHHHHHHTT--HHHHHHHHHHHSPTTHHHHHHHHHHHHHTT--HHHHHHHHHHHS--HHHHHHHHHHHHHHHH-SSHHHHHHHHHHHHHHHHHHHHHHHHHHHHHHHHHHHHHHHHHHHHHHHHHH-HHHHHHHHHSHHHHHHHHHHHHHHHHHHHHHHHHHTS--

Foldseek 3Di:
DVVLVVVVVVVVVVLVVVVVVVVVPVPVVVVPPCPPPPPDDPDDDDDPPPVVNVLVVLLSVLVVQLVVCCSVVVDNVRSNVRSVCSNCVVVVVVVVVLVVQLVVLLVCLLVLLLQLLVCVVVVHDSLVSNVVVLVVDDPPSVVLSVVLNVCVVVVDDNLVSLVVSCVSRVDPSSVLVSVLVVVLVPPVPCSSVSSNVSSVVSVVVVVVVVVLVVVLVVLVVVLVVVLCVVVVVLVVCCVVPVPVNVCLVPPPVNVVVVVVSVVVSVVSVVVSCVVSPPDD